Protein AF-Q22PC3-F1 (afdb_monomer_lite)

pLDDT: mean 76.66, std 22.07, range [31.47, 98.06]

Secondary structure (DSSP, 8-state):
-PPPPPPPS-----------------------TTSSGGG-EEEEEEEEEEETTTTEEEEEEEEEEEE-TTSEEEHHHHHHHHHHTT---SS-EEEEEETTTTEEEEEEESSPPTT-EEEGGG-BTTEEEEEEEPPP--HHHHHHHHHHHHHHHHHHHHTT------------S-PPPBHHHHHHHHHHHHHHHH-EE-TTS-EE---HHHHHHHHTS-HHHHHHHHHHHHHHHHTT--TGGGTTSBHHHHHHHHHHHHHHHHHHTS-------------

Sequence (279 aa):
MPPRKNRPKDEQQELGLVQDTNSKYGQYNQIDNNYELQKYQTTNIDIVIFHQYKESKTLFQHQKAYINQNNEIVLSEILKNIKASGFEFTNAMISYFDPISDLYRYCGRDPLDHTVGVPISCINSNQLEIKLRCGQRNIVDMLIQEQKNKEENDETEARLNPTSANANQKNNRVKERKIGEVVEKVALWRRFYTGFYDENGKFINMPLDNAALKVGISKKTLDDYLLQIRCGKKYGFNFNKNLSERIGKLRSFVKSHKNKESNNQGYGGNDSGGEDNDA

Radius of gyration: 28.78 Å; chains: 1; bounding box: 72×69×93 Å

Foldseek 3Di:
DDDDDDDDPDDDDDDDDDDDPDPCPDDPPPDPPPVPQVQWDKDFFKEWEDEPPVNDIDIDGRQIWTAHPVQFTQVLVSVVVCVVVVDDDAQWFKWKQAPVVRDTHTQGTPNGDRPRTHHPNRQDPRYIYMYTHGPPCQVQNVVVVVVVVVVVVVVVVCVVDPDDPDDDDDDPPPPFDFLQLLSNLLSQLVCQQVWDADPVRDTHHDDSCVSCVVSVHGSVVSVVSVVLVVLCVVQVNDCVVRRRPGCVVSVVVSVVVVVVVVVVVPPDDDDDDDDDDDD

Structure (mmCIF, N/CA/C/O backbone):
data_AF-Q22PC3-F1
#
_entry.id   AF-Q22PC3-F1
#
loop_
_atom_site.group_PDB
_atom_site.id
_atom_site.type_symbol
_atom_site.label_atom_id
_atom_site.label_alt_id
_atom_site.label_comp_id
_atom_site.label_asym_id
_atom_site.label_entity_id
_atom_site.label_seq_id
_atom_site.pdbx_PDB_ins_code
_atom_site.Cartn_x
_atom_site.Cartn_y
_atom_site.Cartn_z
_atom_site.occupancy
_atom_site.B_iso_or_equiv
_atom_site.auth_seq_id
_atom_site.auth_comp_id
_atom_site.auth_asym_id
_atom_site.auth_atom_id
_atom_site.pdbx_PDB_model_num
ATOM 1 N N . MET A 1 1 ? 11.598 -15.974 31.435 1.00 44.78 1 MET A N 1
ATOM 2 C CA . MET A 1 1 ? 12.818 -15.239 31.030 1.00 44.78 1 MET A CA 1
ATOM 3 C C . MET A 1 1 ? 13.217 -14.306 32.163 1.00 44.78 1 MET A C 1
ATOM 5 O O . MET A 1 1 ? 12.418 -13.433 32.484 1.00 44.78 1 MET A O 1
ATOM 9 N N . PRO A 1 2 ? 14.380 -14.497 32.802 1.00 40.53 2 PRO A N 1
ATOM 10 C CA . PRO A 1 2 ? 14.864 -13.572 33.822 1.00 40.53 2 PRO A CA 1
ATOM 11 C C . PRO A 1 2 ? 15.432 -12.289 33.178 1.00 40.53 2 PRO A C 1
ATOM 13 O O . PRO A 1 2 ? 15.826 -12.316 32.006 1.00 40.53 2 PRO A O 1
ATOM 16 N N . PRO A 1 3 ? 15.478 -11.159 33.907 1.00 43.81 3 PRO A N 1
ATOM 17 C CA . PRO A 1 3 ? 15.940 -9.884 33.369 1.00 43.81 3 PRO A CA 1
ATOM 18 C C . PRO A 1 3 ? 17.470 -9.859 33.228 1.00 43.81 3 PRO A C 1
ATOM 20 O O . PRO A 1 3 ? 18.208 -10.274 34.123 1.00 43.81 3 PRO A O 1
ATOM 23 N N . ARG A 1 4 ? 17.955 -9.366 32.080 1.00 49.25 4 ARG A N 1
ATOM 24 C CA . ARG A 1 4 ? 19.387 -9.193 31.791 1.00 49.25 4 ARG A CA 1
ATOM 25 C C . ARG A 1 4 ? 19.992 -8.123 32.708 1.00 49.25 4 ARG A C 1
ATOM 27 O O . ARG A 1 4 ? 19.529 -6.987 32.720 1.00 49.25 4 ARG A O 1
ATOM 34 N N . LYS A 1 5 ? 21.051 -8.497 33.434 1.00 51.81 5 LYS A N 1
ATOM 35 C CA . LYS A 1 5 ? 21.919 -7.589 34.198 1.00 51.81 5 LYS A CA 1
ATOM 36 C C . LYS A 1 5 ? 22.690 -6.663 33.245 1.00 51.81 5 LYS A C 1
ATOM 38 O O . LYS A 1 5 ? 23.199 -7.116 32.220 1.00 51.81 5 LYS A O 1
ATOM 43 N N . ASN A 1 6 ? 22.771 -5.382 33.603 1.00 46.59 6 ASN A N 1
ATOM 44 C CA . ASN A 1 6 ? 23.549 -4.363 32.897 1.00 46.59 6 ASN A CA 1
ATOM 45 C C . ASN A 1 6 ? 25.052 -4.679 32.963 1.00 46.59 6 ASN A C 1
ATOM 47 O O . ASN A 1 6 ? 25.567 -5.018 34.028 1.00 46.59 6 ASN A O 1
ATOM 51 N N . ARG A 1 7 ? 25.741 -4.557 31.823 1.00 49.31 7 ARG A N 1
ATOM 52 C CA . ARG A 1 7 ? 27.202 -4.672 31.713 1.00 49.31 7 ARG A CA 1
ATOM 53 C C . ARG A 1 7 ? 27.856 -3.339 32.144 1.00 49.31 7 ARG A C 1
ATOM 55 O O . ARG A 1 7 ? 27.312 -2.294 31.776 1.00 49.31 7 ARG A O 1
ATOM 62 N N . PRO A 1 8 ? 28.971 -3.349 32.901 1.00 47.56 8 PRO A N 1
ATOM 63 C CA . PRO A 1 8 ? 29.658 -2.132 33.334 1.00 47.56 8 PRO A CA 1
ATOM 64 C C . PRO A 1 8 ? 30.265 -1.366 32.154 1.00 47.56 8 PRO A C 1
ATOM 66 O O . PRO A 1 8 ? 30.724 -1.966 31.182 1.00 47.56 8 PRO A O 1
ATOM 69 N N . LYS A 1 9 ? 30.244 -0.037 32.264 1.00 46.47 9 LYS A N 1
ATOM 70 C CA . LYS A 1 9 ? 31.031 0.890 31.448 1.00 46.47 9 LYS A CA 1
ATOM 71 C C . LYS A 1 9 ? 32.429 0.882 32.047 1.00 46.47 9 LYS A C 1
ATOM 73 O O . LYS A 1 9 ? 32.496 1.188 33.224 1.00 46.47 9 LYS A O 1
ATOM 78 N N . ASP A 1 10 ? 33.433 0.452 31.293 1.00 47.47 10 ASP A N 1
ATOM 79 C CA . ASP A 1 10 ? 34.855 0.824 31.408 1.00 47.47 10 ASP A CA 1
ATOM 80 C C . ASP A 1 10 ? 35.653 -0.136 30.517 1.00 47.47 10 ASP A C 1
ATOM 82 O O . ASP A 1 10 ? 36.258 -1.090 30.983 1.00 47.47 10 ASP A O 1
ATOM 86 N N . GLU A 1 11 ? 35.555 0.069 29.202 1.00 45.66 11 GLU A N 1
ATOM 87 C CA . GLU A 1 11 ? 36.471 -0.490 28.195 1.00 45.66 11 GLU A CA 1
ATOM 88 C C . GLU A 1 11 ? 36.181 0.206 26.856 1.00 45.66 11 GLU A C 1
ATOM 90 O O . GLU A 1 11 ? 35.505 -0.310 25.967 1.00 45.66 11 GLU A O 1
ATOM 95 N N . GLN A 1 12 ? 36.610 1.464 26.751 1.00 40.62 12 GLN A N 1
ATOM 96 C CA . GLN A 1 12 ? 36.753 2.164 25.475 1.00 40.62 12 GLN A CA 1
ATOM 97 C C . GLN A 1 12 ? 38.032 2.997 25.533 1.00 40.62 12 GLN A C 1
ATOM 99 O O . GLN A 1 12 ? 38.019 4.135 25.997 1.00 40.62 12 GLN A O 1
ATOM 104 N N . GLN A 1 13 ? 39.133 2.419 25.061 1.00 41.41 13 GLN A N 1
ATOM 105 C CA . GLN A 1 13 ? 40.295 3.172 24.606 1.00 41.41 13 GLN A CA 1
ATOM 106 C C . GLN A 1 13 ? 40.765 2.626 23.257 1.00 41.41 13 GLN A C 1
ATOM 108 O O . GLN A 1 13 ? 40.771 1.422 23.028 1.00 41.41 13 GLN A O 1
ATOM 113 N N . GLU A 1 14 ? 41.129 3.592 22.413 1.00 44.03 14 GLU A N 1
ATOM 114 C CA . GLU A 1 14 ? 41.906 3.506 21.178 1.00 44.03 14 GLU A CA 1
ATOM 115 C C . GLU A 1 14 ? 41.332 2.696 20.015 1.00 44.03 14 GLU A C 1
ATOM 117 O O . GLU A 1 14 ? 41.496 1.490 19.917 1.00 44.03 14 GLU A O 1
ATOM 122 N N . LEU A 1 15 ? 40.764 3.425 19.050 1.00 35.09 15 LEU A N 1
ATOM 123 C CA . LEU A 1 15 ? 41.204 3.380 17.652 1.00 35.09 15 LEU A CA 1
ATOM 124 C C . LEU A 1 15 ? 40.762 4.689 16.982 1.00 35.09 15 LEU A C 1
ATOM 126 O O . LEU A 1 15 ? 39.572 4.968 16.833 1.00 35.09 15 LEU A O 1
ATOM 130 N N . GLY A 1 16 ? 41.740 5.527 16.641 1.00 40.81 16 GLY A N 1
ATOM 131 C CA . GLY A 1 16 ? 41.525 6.780 15.930 1.00 40.81 16 GLY A CA 1
ATOM 132 C C . GLY A 1 16 ? 41.040 6.527 14.505 1.00 40.81 16 GLY A C 1
ATOM 133 O O . GLY A 1 16 ? 41.725 5.881 13.716 1.00 40.81 16 GLY A O 1
ATOM 134 N N . LEU A 1 17 ? 39.876 7.078 14.171 1.00 34.53 17 LEU A N 1
ATOM 135 C CA . LEU A 1 17 ? 39.416 7.250 12.799 1.00 34.53 17 LEU A CA 1
ATOM 136 C C . LEU A 1 17 ? 39.049 8.719 12.599 1.00 34.53 17 LEU A C 1
ATOM 138 O O . LEU A 1 17 ? 38.159 9.263 13.253 1.00 34.53 17 LEU A O 1
ATOM 142 N N . VAL A 1 18 ? 39.812 9.345 11.709 1.00 40.00 18 VAL A N 1
ATOM 143 C CA . VAL A 1 18 ? 39.659 10.712 11.215 1.00 40.00 18 VAL A CA 1
ATOM 144 C C . VAL A 1 18 ? 38.253 10.883 10.635 1.00 40.00 18 VAL A C 1
ATOM 146 O O . VAL A 1 18 ? 37.830 10.119 9.770 1.00 40.00 18 VAL A O 1
ATOM 149 N N . GLN A 1 19 ? 37.514 11.874 11.136 1.00 34.31 19 GLN A N 1
ATOM 150 C CA . GLN A 1 19 ? 36.221 12.276 10.590 1.00 34.31 19 GLN A CA 1
ATOM 151 C C . GLN A 1 19 ? 36.445 13.293 9.469 1.00 34.31 19 GLN A C 1
ATOM 153 O O . GLN A 1 19 ? 36.582 14.484 9.735 1.00 34.31 19 GLN A O 1
ATOM 158 N N . ASP A 1 20 ? 36.434 12.831 8.220 1.00 34.41 20 ASP A N 1
ATOM 159 C CA . ASP A 1 20 ? 36.216 13.713 7.076 1.00 34.41 20 ASP A CA 1
ATOM 160 C C . ASP A 1 20 ? 34.715 13.981 6.929 1.00 34.41 20 ASP A C 1
ATOM 162 O O . ASP A 1 20 ? 33.935 13.198 6.381 1.00 34.41 20 ASP A O 1
ATOM 166 N N . THR A 1 21 ? 34.293 15.127 7.453 1.00 46.62 21 THR A N 1
ATOM 167 C CA . THR A 1 21 ? 32.986 15.721 7.193 1.00 46.62 21 THR A CA 1
ATOM 168 C C . THR A 1 21 ? 33.001 16.391 5.822 1.00 46.62 21 THR A C 1
ATOM 170 O O . THR A 1 21 ? 33.424 17.537 5.704 1.00 46.62 21 THR A O 1
ATOM 173 N N . ASN A 1 22 ? 32.530 15.701 4.782 1.00 37.12 22 ASN A N 1
ATOM 174 C CA . ASN A 1 22 ? 32.046 16.340 3.552 1.00 37.12 22 ASN A CA 1
ATOM 175 C C . ASN A 1 22 ? 31.123 15.394 2.769 1.00 37.12 22 ASN A C 1
ATOM 177 O O . ASN A 1 22 ? 31.500 14.771 1.779 1.00 37.12 22 ASN A O 1
ATOM 181 N N . SER A 1 23 ? 29.869 15.299 3.215 1.00 36.06 23 SER A N 1
ATOM 182 C CA . SER A 1 23 ? 28.808 14.645 2.450 1.00 36.06 23 SER A CA 1
ATOM 183 C C . SER A 1 23 ? 28.245 15.624 1.422 1.00 36.06 23 SER A C 1
ATOM 185 O O . SER A 1 23 ? 27.322 16.398 1.672 1.00 36.06 23 SER A O 1
ATOM 187 N N . LYS A 1 24 ? 28.882 15.601 0.256 1.00 39.28 24 LYS A N 1
ATOM 188 C CA . LYS A 1 24 ? 28.516 16.297 -0.973 1.00 39.28 24 LYS A CA 1
ATOM 189 C C . LYS A 1 24 ? 27.356 15.541 -1.639 1.00 39.28 24 LYS A C 1
ATOM 191 O O . LYS A 1 24 ? 27.558 14.880 -2.652 1.00 39.28 24 LYS A O 1
ATOM 196 N N . TYR A 1 25 ? 26.146 15.599 -1.074 1.00 37.94 25 TYR A N 1
ATOM 197 C CA . TYR A 1 25 ? 24.944 15.187 -1.813 1.00 37.94 25 TYR A CA 1
ATOM 198 C C . TYR A 1 25 ? 24.591 16.290 -2.804 1.00 37.94 25 TYR A C 1
ATOM 200 O O . TYR A 1 25 ? 23.993 17.311 -2.468 1.00 37.94 25 TYR A O 1
ATOM 208 N N . GLY A 1 26 ? 25.106 16.085 -4.013 1.00 35.03 26 GLY A N 1
ATOM 209 C CA . GLY A 1 26 ? 25.028 16.993 -5.135 1.00 35.03 26 GLY A CA 1
ATOM 210 C C . GLY A 1 26 ? 23.607 17.258 -5.611 1.00 35.03 26 GLY A C 1
ATOM 211 O O . GLY A 1 26 ? 22.707 16.422 -5.534 1.00 35.03 26 GLY A O 1
ATOM 212 N N . GLN A 1 27 ? 23.469 18.464 -6.149 1.00 31.47 27 GLN A N 1
ATOM 213 C CA . GLN A 1 27 ? 22.470 18.851 -7.128 1.00 31.47 27 GLN A CA 1
ATOM 214 C C . GLN A 1 27 ? 22.315 17.737 -8.174 1.00 31.47 27 GLN A C 1
ATOM 216 O O . GLN A 1 27 ? 23.238 17.468 -8.944 1.00 31.47 27 GLN A O 1
ATOM 221 N N . TYR A 1 28 ? 21.150 17.093 -8.208 1.00 35.19 28 TYR A N 1
ATOM 222 C CA . TYR A 1 28 ? 20.747 16.312 -9.369 1.00 35.19 28 TYR A CA 1
ATOM 223 C C . TYR A 1 28 ? 20.393 17.301 -10.473 1.00 35.19 28 TYR A C 1
ATOM 225 O O . TYR A 1 28 ? 19.310 17.886 -10.494 1.00 35.19 28 TYR A O 1
ATOM 233 N N . ASN A 1 29 ? 21.362 17.523 -11.357 1.00 36.06 29 ASN A N 1
ATOM 234 C CA . ASN A 1 29 ? 21.137 18.185 -12.627 1.00 36.06 29 ASN A CA 1
ATOM 235 C C . ASN A 1 29 ? 20.079 17.394 -13.401 1.00 36.06 29 ASN A C 1
ATOM 237 O O . ASN A 1 29 ? 20.177 16.173 -13.535 1.00 36.06 29 ASN A O 1
ATOM 241 N N . GLN A 1 30 ? 19.076 18.106 -13.909 1.00 41.31 30 GLN A N 1
ATOM 242 C CA . GLN A 1 30 ? 18.195 17.629 -14.966 1.00 41.31 30 GLN A CA 1
ATOM 243 C C . GLN A 1 30 ? 19.057 17.431 -16.217 1.00 41.31 30 GLN A C 1
ATOM 245 O O . GLN A 1 30 ? 19.223 18.337 -17.024 1.00 41.31 30 GLN A O 1
ATOM 250 N N . ILE A 1 31 ? 19.702 16.273 -16.318 1.00 41.59 31 ILE A N 1
ATOM 251 C CA . ILE A 1 31 ? 20.340 15.841 -17.554 1.00 41.59 31 ILE A CA 1
ATOM 252 C C . ILE A 1 31 ? 19.200 15.406 -18.471 1.00 41.59 31 ILE A C 1
ATOM 254 O O . ILE A 1 31 ? 18.361 14.589 -18.086 1.00 41.59 31 ILE A O 1
ATOM 258 N N . ASP A 1 32 ? 19.148 15.999 -19.659 1.00 46.34 32 ASP A N 1
ATOM 259 C CA . ASP A 1 32 ? 18.193 15.672 -20.709 1.00 46.34 32 ASP A CA 1
ATOM 260 C C . ASP A 1 32 ? 18.222 14.164 -21.017 1.00 46.34 32 ASP A C 1
ATOM 262 O O . ASP A 1 32 ? 19.075 13.666 -21.752 1.00 46.34 32 ASP A O 1
ATOM 266 N N . ASN A 1 33 ? 17.245 13.431 -20.469 1.00 52.59 33 ASN A N 1
ATOM 267 C CA . ASN A 1 33 ? 17.080 11.970 -20.564 1.00 52.59 33 ASN A CA 1
ATOM 268 C C . ASN A 1 33 ? 16.907 11.430 -22.001 1.00 52.59 33 ASN A C 1
ATOM 270 O O . ASN A 1 33 ? 16.745 10.227 -22.198 1.00 52.59 33 ASN A O 1
ATOM 274 N N . ASN A 1 34 ? 16.925 12.291 -23.020 1.00 54.75 34 ASN A N 1
ATOM 275 C CA . ASN A 1 34 ? 16.732 11.889 -24.410 1.00 54.75 34 ASN A CA 1
ATOM 276 C C . ASN A 1 34 ? 18.006 11.361 -25.092 1.00 54.75 34 ASN A C 1
ATOM 278 O O . ASN A 1 34 ? 17.890 10.618 -26.064 1.00 54.75 34 ASN A O 1
ATOM 282 N N . TYR A 1 35 ? 19.210 11.688 -24.605 1.00 48.88 35 TYR A N 1
ATOM 283 C CA . TYR A 1 35 ? 20.452 11.301 -25.298 1.00 48.88 35 TYR A CA 1
ATOM 284 C C . TYR A 1 35 ? 20.948 9.875 -24.996 1.00 48.88 35 TYR A C 1
ATOM 286 O O . TYR A 1 35 ? 21.676 9.311 -25.813 1.00 48.88 35 TYR A O 1
ATOM 294 N N . GLU A 1 36 ? 20.531 9.234 -23.897 1.00 58.25 36 GLU A N 1
ATOM 295 C CA . GLU A 1 36 ? 20.961 7.854 -23.593 1.00 58.25 36 GLU A CA 1
ATOM 296 C C . GLU A 1 36 ? 20.076 6.761 -24.210 1.00 58.25 36 GLU A C 1
ATOM 298 O O . GLU A 1 36 ? 20.517 5.619 -24.348 1.00 58.25 36 GLU A O 1
ATOM 303 N N . LEU A 1 37 ? 18.860 7.088 -24.657 1.00 57.94 37 LEU A N 1
ATOM 304 C CA . LEU A 1 37 ? 17.909 6.091 -25.166 1.00 57.94 37 LEU A CA 1
ATOM 305 C C . LEU A 1 37 ? 18.293 5.484 -26.531 1.00 57.94 37 LEU A C 1
ATOM 307 O O . LEU A 1 37 ? 17.741 4.458 -26.923 1.00 57.94 37 LEU A O 1
ATOM 311 N N . GLN A 1 38 ? 19.270 6.053 -27.244 1.00 60.28 38 GLN A N 1
ATOM 312 C CA . GLN A 1 38 ? 19.697 5.561 -28.563 1.00 60.28 38 GLN A CA 1
ATOM 313 C C . GLN A 1 38 ? 20.465 4.226 -28.527 1.00 60.28 38 GLN A C 1
ATOM 315 O O . GLN A 1 38 ? 20.718 3.643 -29.578 1.00 60.28 38 GLN A O 1
ATOM 320 N N . LYS A 1 39 ? 20.837 3.719 -27.343 1.00 79.06 39 LYS A N 1
ATOM 321 C CA . LYS A 1 39 ? 21.615 2.472 -27.198 1.00 79.06 39 LYS A CA 1
ATOM 322 C C . LYS A 1 39 ? 20.781 1.236 -26.859 1.00 79.06 39 LYS A C 1
ATOM 324 O O . LYS A 1 39 ? 21.355 0.162 -26.688 1.00 79.06 39 LYS A O 1
ATOM 329 N N . TYR A 1 40 ? 19.463 1.369 -26.746 1.00 87.00 40 TYR A N 1
ATOM 330 C CA . TYR A 1 40 ? 18.600 0.267 -26.333 1.00 87.00 40 TYR A CA 1
ATOM 331 C C . TYR A 1 40 ? 18.001 -0.454 -27.536 1.00 87.00 40 TYR A C 1
ATOM 333 O O . TYR A 1 40 ? 17.491 0.173 -28.466 1.00 87.00 40 TYR A O 1
ATOM 341 N N . GLN A 1 41 ? 18.006 -1.785 -27.489 1.00 93.88 41 GLN A N 1
ATOM 342 C CA . GLN A 1 41 ? 17.164 -2.580 -28.381 1.00 93.88 41 GLN A CA 1
ATOM 343 C C . GLN A 1 41 ? 15.720 -2.512 -27.880 1.00 93.88 41 GLN A C 1
ATOM 345 O O . GLN A 1 41 ? 15.477 -2.446 -26.676 1.00 93.88 41 GLN A O 1
ATOM 350 N N . THR A 1 42 ? 14.747 -2.520 -28.787 1.00 94.81 42 THR A N 1
ATOM 351 C CA . THR A 1 42 ? 13.326 -2.480 -28.420 1.00 94.81 42 THR A CA 1
ATOM 352 C C . THR A 1 42 ? 12.638 -3.784 -28.770 1.00 94.81 42 THR A C 1
ATOM 354 O O . THR A 1 42 ? 12.832 -4.304 -29.867 1.00 94.81 42 THR A O 1
ATOM 357 N N . THR A 1 43 ? 11.773 -4.262 -27.883 1.00 96.06 43 THR A N 1
ATOM 358 C CA . THR A 1 43 ? 10.896 -5.410 -28.131 1.00 96.06 43 THR A CA 1
ATOM 359 C C . THR A 1 43 ? 9.501 -5.139 -27.568 1.00 96.06 43 THR A C 1
ATOM 361 O O . THR A 1 43 ? 9.330 -4.237 -26.748 1.00 96.06 43 THR A O 1
ATOM 364 N N . ASN A 1 44 ? 8.503 -5.902 -28.010 1.00 96.44 44 ASN A N 1
ATOM 365 C CA . ASN A 1 44 ? 7.147 -5.842 -27.473 1.00 96.44 44 ASN A CA 1
ATOM 366 C C . ASN A 1 44 ? 6.884 -7.092 -26.641 1.00 96.44 44 ASN A C 1
ATOM 368 O O . ASN A 1 44 ? 6.987 -8.206 -27.154 1.00 96.44 44 ASN A O 1
ATOM 372 N N . ILE A 1 45 ? 6.511 -6.895 -25.383 1.00 96.81 45 ILE A N 1
ATOM 373 C CA . ILE A 1 45 ? 6.234 -7.978 -24.439 1.00 96.81 45 ILE A CA 1
ATOM 374 C C . ILE A 1 45 ? 4.878 -7.785 -23.782 1.00 96.81 45 ILE A C 1
ATOM 376 O O . ILE A 1 45 ? 4.381 -6.667 -23.647 1.00 96.81 45 ILE A O 1
ATOM 380 N N . ASP A 1 46 ? 4.305 -8.881 -23.320 1.00 97.56 46 ASP A N 1
ATOM 381 C CA . ASP A 1 46 ? 3.106 -8.849 -22.506 1.00 97.56 46 ASP A CA 1
ATOM 382 C C . ASP A 1 46 ? 3.491 -8.737 -21.029 1.00 97.56 46 ASP A C 1
ATOM 384 O O . ASP A 1 46 ? 4.364 -9.454 -20.539 1.00 97.56 46 ASP A O 1
ATOM 388 N N . ILE A 1 47 ? 2.836 -7.843 -20.290 1.00 97.38 47 ILE A N 1
ATOM 389 C CA . ILE A 1 47 ? 3.073 -7.660 -18.857 1.00 97.38 47 ILE A CA 1
ATOM 390 C C . ILE A 1 47 ? 1.871 -8.161 -18.077 1.00 97.38 47 ILE A C 1
ATOM 392 O O . ILE A 1 47 ? 0.755 -7.668 -18.245 1.00 97.38 47 ILE A O 1
ATOM 396 N N . VAL A 1 48 ? 2.104 -9.097 -17.165 1.00 97.25 48 VAL A N 1
ATOM 397 C CA . VAL A 1 48 ? 1.094 -9.552 -16.211 1.00 97.25 48 VAL A CA 1
ATOM 398 C C . VAL A 1 48 ? 1.379 -8.936 -14.859 1.00 97.25 48 VAL A C 1
ATOM 400 O O . VAL A 1 48 ? 2.403 -9.211 -14.245 1.00 97.25 48 VAL A O 1
ATOM 403 N N . ILE A 1 49 ? 0.453 -8.124 -14.362 1.00 96.38 49 ILE A N 1
ATOM 404 C CA . ILE A 1 49 ? 0.552 -7.524 -13.037 1.00 96.38 49 ILE A CA 1
ATOM 405 C C . ILE A 1 49 ? -0.325 -8.290 -12.056 1.00 96.38 49 ILE A C 1
ATOM 407 O O . ILE A 1 49 ? -1.550 -8.296 -12.181 1.00 96.38 49 ILE A O 1
ATOM 411 N N . PHE A 1 50 ? 0.296 -8.871 -11.032 1.00 94.88 50 PHE A N 1
ATOM 412 C CA . PHE A 1 50 ? -0.393 -9.428 -9.876 1.00 94.88 50 PHE A CA 1
ATOM 413 C C . PHE A 1 50 ? -0.493 -8.390 -8.755 1.00 94.88 50 PHE A C 1
ATOM 415 O O . PHE A 1 50 ? 0.517 -7.950 -8.192 1.00 94.88 50 PHE A O 1
ATOM 422 N N . HIS A 1 51 ? -1.723 -8.025 -8.389 1.00 87.56 51 HIS A N 1
ATOM 423 C CA . HIS A 1 51 ? -1.979 -7.105 -7.284 1.00 87.56 51 HIS A CA 1
ATOM 424 C C . HIS A 1 51 ? -2.347 -7.884 -6.016 1.00 87.56 51 HIS A C 1
ATOM 426 O O . HIS A 1 51 ? -3.441 -8.439 -5.915 1.00 87.56 51 HIS A O 1
ATOM 432 N N . GLN A 1 52 ? -1.472 -7.861 -5.002 1.00 78.75 52 GLN A N 1
ATOM 433 C CA . GLN A 1 52 ? -1.564 -8.768 -3.843 1.00 78.75 52 GLN A CA 1
ATOM 434 C C . GLN A 1 52 ? -2.908 -8.770 -3.088 1.00 78.75 52 GLN A C 1
ATOM 436 O O . GLN A 1 52 ? -3.242 -9.768 -2.468 1.00 78.75 52 GLN A O 1
ATOM 441 N N . TYR A 1 53 ? -3.666 -7.667 -3.115 1.00 73.75 53 TYR A N 1
ATOM 442 C CA . TYR A 1 53 ? -4.950 -7.555 -2.403 1.00 73.75 53 TYR A CA 1
ATOM 443 C C . TYR A 1 53 ? -6.190 -7.727 -3.274 1.00 73.75 53 TYR A C 1
ATOM 445 O O . TYR A 1 53 ? -7.289 -7.777 -2.737 1.00 73.75 53 TYR A O 1
ATOM 453 N N . LYS A 1 54 ? -6.040 -7.718 -4.601 1.00 72.00 54 LYS A N 1
ATOM 454 C CA . LYS A 1 54 ? -7.193 -7.848 -5.501 1.00 72.00 54 LYS A CA 1
ATOM 455 C C . LYS A 1 54 ? -7.398 -9.292 -5.957 1.00 72.00 54 LYS A C 1
ATOM 457 O O . LYS A 1 54 ? -8.374 -9.547 -6.645 1.00 72.00 54 LYS A O 1
ATOM 462 N N . GLU A 1 55 ? -6.459 -10.186 -5.619 1.00 74.38 55 GLU A N 1
ATOM 463 C CA . GLU A 1 55 ? -6.385 -11.575 -6.107 1.00 74.38 55 GLU A CA 1
ATOM 464 C C . GLU A 1 55 ? -6.565 -11.690 -7.631 1.00 74.38 55 GLU A C 1
ATOM 466 O O . GLU A 1 55 ? -6.888 -12.745 -8.163 1.00 74.38 55 GLU A O 1
ATOM 471 N N . SER A 1 56 ? -6.322 -10.592 -8.351 1.00 82.81 56 SER A N 1
ATOM 472 C CA . SER A 1 56 ? -6.535 -10.479 -9.780 1.00 82.81 56 SER A CA 1
ATOM 473 C C . SER A 1 56 ? -5.220 -10.197 -10.487 1.00 82.81 56 SER A C 1
ATOM 475 O O . SER A 1 56 ? -4.334 -9.492 -9.982 1.00 82.81 56 SER A O 1
ATOM 477 N N . LYS A 1 57 ? -5.106 -10.780 -11.680 1.00 93.38 57 LYS A N 1
ATOM 478 C CA . LYS A 1 57 ? -4.042 -10.505 -12.637 1.00 93.38 57 LYS A CA 1
ATOM 479 C C . LYS A 1 57 ? -4.581 -9.538 -13.684 1.00 93.38 57 LYS A C 1
ATOM 481 O O . LYS A 1 57 ? -5.686 -9.725 -14.184 1.00 93.38 57 LYS A O 1
ATOM 486 N N . THR A 1 58 ? -3.814 -8.500 -13.992 1.00 95.38 58 THR A N 1
ATOM 487 C CA . THR A 1 58 ? -4.111 -7.573 -15.092 1.00 95.38 58 THR A CA 1
ATOM 488 C C . THR A 1 58 ? -3.080 -7.790 -16.187 1.00 95.38 58 THR A C 1
ATOM 490 O O . TH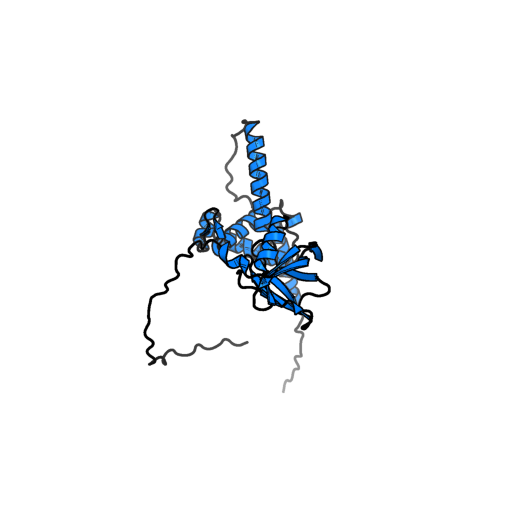R A 1 58 ? -1.887 -7.776 -15.896 1.00 95.38 58 THR A O 1
ATOM 493 N N . LEU A 1 59 ? -3.532 -8.018 -17.418 1.00 96.44 59 LEU A N 1
ATOM 494 C CA . LEU A 1 59 ? -2.671 -8.231 -18.577 1.00 96.44 59 LEU A CA 1
ATOM 495 C C . LEU A 1 59 ? -2.584 -6.941 -19.396 1.00 96.44 59 LEU A C 1
ATOM 497 O O . LEU A 1 59 ? -3.608 -6.404 -19.812 1.00 96.44 59 LEU A O 1
ATOM 501 N N . PHE A 1 60 ? -1.365 -6.486 -19.659 1.00 96.69 60 PHE A N 1
ATOM 502 C CA . PHE A 1 60 ? -1.060 -5.397 -20.578 1.00 96.69 60 PHE A CA 1
ATOM 503 C C . PHE A 1 60 ? -0.343 -5.990 -21.781 1.00 96.69 60 PHE A C 1
ATOM 505 O O . PHE A 1 60 ? 0.794 -6.442 -21.662 1.00 96.69 60 PHE A O 1
ATOM 512 N N . GLN A 1 61 ? -1.015 -6.023 -22.926 1.00 96.62 61 GLN A N 1
ATOM 513 C CA . GLN A 1 61 ? -0.463 -6.633 -24.132 1.00 96.62 61 GLN A CA 1
ATOM 514 C C . GLN A 1 61 ? 0.456 -5.668 -24.882 1.00 96.62 61 GLN A C 1
ATOM 516 O O . GLN A 1 61 ? 0.251 -4.450 -24.827 1.00 96.62 61 GLN A O 1
ATOM 521 N N . HIS A 1 62 ? 1.431 -6.223 -25.604 1.00 95.50 62 HIS A N 1
ATOM 522 C CA . HIS A 1 62 ? 2.292 -5.505 -26.553 1.00 95.50 62 HIS A CA 1
ATOM 523 C C . HIS A 1 62 ? 2.948 -4.241 -25.971 1.00 95.50 62 HIS A C 1
ATOM 525 O O . HIS A 1 62 ? 3.046 -3.205 -26.632 1.00 95.50 62 HIS A O 1
ATOM 531 N N . GLN A 1 63 ? 3.386 -4.305 -24.715 1.00 96.44 63 GLN A N 1
ATOM 532 C CA . GLN A 1 63 ? 4.087 -3.205 -24.073 1.00 96.44 63 GLN A CA 1
ATOM 533 C C . GLN A 1 63 ? 5.498 -3.088 -24.637 1.00 96.44 63 GLN A C 1
ATOM 535 O O . GLN A 1 63 ? 6.259 -4.058 -24.673 1.00 96.44 63 GLN A O 1
ATOM 540 N N . LYS A 1 64 ? 5.857 -1.873 -25.051 1.00 96.06 64 LYS A N 1
ATOM 541 C CA . LYS A 1 64 ? 7.199 -1.573 -25.541 1.00 96.06 64 LYS A CA 1
ATOM 542 C C . LYS A 1 64 ? 8.196 -1.639 -24.384 1.00 96.06 64 LYS A C 1
ATOM 544 O O . LYS A 1 64 ? 8.078 -0.885 -23.416 1.00 96.06 64 LYS A O 1
ATOM 549 N N . ALA A 1 65 ? 9.183 -2.515 -24.515 1.00 95.81 65 ALA A N 1
ATOM 550 C CA . ALA A 1 65 ? 10.274 -2.711 -23.574 1.00 95.81 65 ALA A CA 1
ATOM 551 C C . ALA A 1 65 ? 11.614 -2.328 -24.211 1.00 95.81 65 ALA A C 1
ATOM 553 O O . ALA A 1 65 ? 11.828 -2.517 -25.412 1.00 95.81 65 ALA A O 1
ATOM 554 N N . TYR A 1 66 ? 12.514 -1.801 -23.385 1.00 95.75 66 TYR A N 1
ATOM 555 C CA . TYR A 1 66 ? 13.862 -1.397 -23.772 1.00 95.75 66 TYR A CA 1
ATOM 556 C C . TYR A 1 66 ? 14.869 -2.346 -23.130 1.00 95.75 66 TYR A C 1
ATOM 558 O O . TYR A 1 66 ? 14.816 -2.569 -21.921 1.00 95.75 66 TYR A O 1
ATOM 566 N N . ILE A 1 67 ? 15.764 -2.904 -23.938 1.00 96.12 67 ILE A N 1
ATOM 567 C CA . ILE A 1 67 ? 16.794 -3.853 -23.522 1.00 96.12 67 ILE A CA 1
ATOM 568 C C . ILE A 1 67 ? 18.133 -3.123 -23.487 1.00 96.12 67 ILE A C 1
ATOM 570 O O . ILE A 1 67 ? 18.547 -2.522 -24.484 1.00 96.12 67 ILE A O 1
ATOM 574 N N . ASN A 1 68 ? 18.779 -3.142 -22.322 1.00 94.56 68 ASN A N 1
ATOM 575 C CA . ASN A 1 68 ? 20.075 -2.512 -22.090 1.00 94.56 68 ASN A CA 1
ATOM 576 C C . ASN A 1 68 ? 21.230 -3.348 -22.682 1.00 94.56 68 ASN A C 1
ATOM 578 O O . ASN A 1 68 ? 21.041 -4.447 -23.202 1.00 94.56 68 ASN A O 1
ATOM 582 N N . GLN A 1 69 ? 22.460 -2.842 -22.573 1.00 94.69 69 GLN A N 1
ATOM 583 C CA . GLN A 1 69 ? 23.655 -3.539 -23.074 1.00 94.69 69 GLN A CA 1
ATOM 584 C C . GLN A 1 69 ? 23.948 -4.866 -22.348 1.00 94.69 69 GLN A C 1
ATOM 586 O O . GLN A 1 69 ? 24.644 -5.715 -22.896 1.00 94.69 69 GLN A O 1
ATOM 591 N N . ASN A 1 70 ? 23.386 -5.063 -21.151 1.00 95.69 70 ASN A N 1
ATOM 592 C CA . ASN A 1 70 ? 23.510 -6.288 -20.358 1.00 95.69 70 ASN A CA 1
ATOM 593 C C . ASN A 1 70 ? 22.435 -7.331 -20.706 1.00 95.69 70 ASN A C 1
ATOM 595 O O . ASN A 1 70 ? 22.343 -8.357 -20.035 1.00 95.69 70 ASN A O 1
ATOM 599 N N . ASN A 1 71 ? 21.630 -7.092 -21.748 1.00 96.38 71 ASN A N 1
ATOM 600 C CA . ASN A 1 71 ? 20.512 -7.949 -22.140 1.00 96.38 71 ASN A CA 1
ATOM 601 C C . ASN A 1 71 ? 19.423 -8.058 -21.050 1.00 96.38 71 ASN A C 1
ATOM 603 O O . ASN A 1 71 ? 18.814 -9.110 -20.832 1.00 96.38 71 ASN A O 1
ATOM 607 N N . GLU A 1 72 ? 19.186 -6.950 -20.349 1.00 97.25 72 GLU A N 1
ATOM 608 C CA . GLU A 1 72 ? 18.145 -6.812 -19.337 1.00 97.25 72 GLU A CA 1
ATOM 609 C C . GLU A 1 72 ? 17.107 -5.785 -19.786 1.00 97.25 72 GLU A C 1
ATOM 611 O O . GLU A 1 72 ? 17.428 -4.742 -20.358 1.00 97.25 72 GLU A O 1
ATOM 616 N N . ILE A 1 73 ? 15.844 -6.061 -19.484 1.00 96.75 73 ILE A N 1
ATOM 617 C CA . ILE A 1 73 ? 14.734 -5.141 -19.682 1.00 96.75 73 ILE A CA 1
ATOM 618 C C . ILE A 1 73 ? 14.767 -4.051 -18.617 1.00 96.75 73 ILE A C 1
ATOM 620 O O . ILE A 1 73 ? 14.715 -4.345 -17.424 1.00 96.75 73 ILE A O 1
ATOM 624 N N . VAL A 1 74 ? 14.734 -2.794 -19.043 1.00 96.44 74 VAL A N 1
ATOM 625 C CA . VAL A 1 74 ? 14.622 -1.636 -18.152 1.00 96.44 74 VAL A CA 1
ATOM 626 C C . VAL A 1 74 ? 13.199 -1.538 -17.595 1.00 96.44 74 VAL A C 1
ATOM 628 O O . VAL A 1 74 ? 12.256 -1.149 -18.290 1.00 96.44 74 VAL A O 1
ATOM 631 N N . LEU A 1 75 ? 13.029 -1.898 -16.321 1.00 96.25 75 LEU A N 1
ATOM 632 C CA . LEU A 1 75 ? 11.705 -2.039 -15.707 1.00 96.25 75 LEU A CA 1
ATOM 633 C C . LEU A 1 75 ? 11.010 -0.691 -15.464 1.00 96.25 75 LEU A C 1
ATOM 635 O O . LEU A 1 75 ? 9.783 -0.604 -15.520 1.00 96.25 75 LEU A O 1
ATOM 639 N N . SER A 1 76 ? 11.781 0.365 -15.202 1.00 95.44 76 SER A N 1
ATOM 640 C CA . SER A 1 76 ? 11.258 1.706 -14.918 1.00 95.44 76 SER A CA 1
ATOM 641 C C . SER A 1 76 ? 10.415 2.262 -16.075 1.00 95.44 76 SER A C 1
ATOM 643 O O . SER A 1 76 ? 9.335 2.801 -15.835 1.00 95.44 76 SER A O 1
ATOM 645 N N . GLU A 1 77 ? 10.850 2.073 -17.323 1.00 94.88 77 GLU A N 1
ATOM 646 C CA . GLU A 1 77 ? 10.138 2.535 -18.522 1.00 94.88 77 GLU A CA 1
ATOM 647 C C . GLU A 1 77 ? 8.822 1.782 -18.742 1.00 94.88 77 GLU A C 1
ATOM 649 O O . GLU A 1 77 ? 7.794 2.389 -19.044 1.00 94.88 77 GLU A O 1
ATOM 654 N N . ILE A 1 78 ? 8.808 0.470 -18.494 1.00 95.94 78 ILE A N 1
ATOM 655 C CA . ILE A 1 78 ? 7.580 -0.334 -18.558 1.00 95.94 78 ILE A CA 1
ATOM 656 C C . ILE A 1 78 ? 6.552 0.177 -17.546 1.00 95.94 78 ILE A C 1
ATOM 658 O O . ILE A 1 78 ? 5.385 0.376 -17.881 1.00 95.94 78 ILE A O 1
ATOM 662 N N . LEU A 1 79 ? 6.981 0.431 -16.309 1.00 96.25 79 LEU A N 1
ATOM 663 C CA . LEU A 1 79 ? 6.091 0.930 -15.263 1.00 96.25 79 LEU A CA 1
ATOM 664 C C . LEU A 1 79 ? 5.567 2.339 -15.560 1.00 96.25 79 LEU A C 1
ATOM 666 O O . LEU A 1 79 ? 4.410 2.623 -15.248 1.00 96.25 79 LEU A O 1
ATOM 670 N N . LYS A 1 80 ? 6.373 3.208 -16.186 1.00 95.06 80 LYS A N 1
ATOM 671 C CA . LYS A 1 80 ? 5.912 4.517 -16.680 1.00 95.06 80 LYS A CA 1
ATOM 672 C C . LYS A 1 80 ? 4.814 4.357 -17.734 1.00 95.06 80 LYS A C 1
ATOM 674 O O . LYS A 1 80 ? 3.777 5.006 -17.613 1.00 95.06 80 LYS A O 1
ATOM 679 N N . ASN A 1 81 ? 4.994 3.457 -18.703 1.00 94.44 81 ASN A N 1
ATOM 680 C CA . ASN A 1 81 ? 3.993 3.183 -19.742 1.00 94.44 81 ASN A CA 1
ATOM 681 C C . ASN A 1 81 ? 2.686 2.632 -19.149 1.00 94.44 81 ASN A C 1
ATOM 683 O O . ASN A 1 81 ? 1.598 3.091 -19.491 1.00 94.44 81 ASN A O 1
ATOM 687 N N . ILE A 1 82 ? 2.785 1.709 -18.189 1.00 95.50 82 ILE A N 1
ATOM 688 C CA . ILE A 1 82 ? 1.624 1.170 -17.470 1.00 95.50 82 ILE A CA 1
ATOM 689 C C . ILE A 1 82 ? 0.887 2.282 -16.710 1.00 95.50 82 ILE A C 1
ATOM 691 O O . ILE A 1 82 ? -0.339 2.363 -16.784 1.00 95.50 82 ILE A O 1
ATOM 695 N N . LYS A 1 83 ? 1.600 3.186 -16.030 1.00 94.31 83 LYS A N 1
ATOM 696 C CA . LYS A 1 83 ? 0.977 4.351 -15.378 1.00 94.31 83 LYS A CA 1
ATOM 697 C C . LYS A 1 83 ? 0.285 5.273 -16.382 1.00 94.31 83 LYS A C 1
ATOM 699 O O . LYS A 1 83 ? -0.832 5.709 -16.122 1.00 94.31 83 LYS A O 1
ATOM 704 N N . ALA A 1 84 ? 0.904 5.515 -17.538 1.00 93.38 84 ALA A N 1
ATOM 705 C CA . ALA A 1 84 ? 0.311 6.306 -18.617 1.00 93.38 84 ALA A CA 1
ATOM 706 C C . ALA A 1 84 ? -0.967 5.669 -19.198 1.00 93.38 84 ALA A C 1
ATOM 708 O O . ALA A 1 84 ? -1.827 6.384 -19.701 1.00 93.38 84 ALA A O 1
ATOM 709 N N . SER A 1 85 ? -1.136 4.347 -19.070 1.00 92.56 85 SER A N 1
ATOM 710 C CA . SER A 1 85 ? -2.375 3.640 -19.434 1.00 92.56 85 SER A CA 1
ATOM 711 C C . SER A 1 85 ? -3.516 3.786 -18.409 1.00 92.56 85 SER A C 1
ATOM 713 O O . SER A 1 85 ? -4.587 3.212 -18.593 1.00 92.56 85 SER A O 1
ATOM 715 N N . GLY A 1 86 ? -3.304 4.543 -17.324 1.00 91.62 86 GLY A N 1
ATOM 716 C CA . GLY A 1 86 ? -4.290 4.773 -16.261 1.00 91.62 86 GLY A CA 1
ATOM 717 C C . GLY A 1 86 ? -4.239 3.753 -15.120 1.00 91.62 86 GLY A C 1
ATOM 718 O O . GLY A 1 86 ? -5.078 3.783 -14.220 1.00 91.62 86 GLY A O 1
ATOM 719 N N . PHE A 1 87 ? -3.260 2.843 -15.115 1.00 90.81 87 PHE A N 1
ATOM 720 C CA . PHE A 1 87 ? -3.077 1.908 -14.010 1.00 90.81 87 PHE A CA 1
ATOM 721 C C . PHE A 1 87 ? -2.270 2.562 -12.881 1.00 90.81 87 PHE A C 1
ATOM 723 O O . PHE A 1 87 ? -1.039 2.615 -12.897 1.00 90.81 87 PHE A O 1
ATOM 730 N N . GLU A 1 88 ? -2.982 3.077 -11.881 1.00 86.75 88 GLU A N 1
ATOM 731 C CA . GLU A 1 88 ? -2.381 3.843 -10.792 1.00 86.75 88 GLU A CA 1
ATOM 732 C C . GLU A 1 88 ? -1.804 2.969 -9.671 1.00 86.75 88 GLU A C 1
ATOM 734 O O . GLU A 1 88 ? -2.488 2.150 -9.046 1.00 86.75 88 GLU A O 1
ATOM 739 N N . PHE A 1 89 ? -0.545 3.229 -9.335 1.00 88.94 89 PHE A N 1
ATOM 740 C CA . PHE A 1 89 ? 0.107 2.750 -8.122 1.00 88.94 89 PHE A CA 1
ATOM 741 C C . PHE A 1 89 ? 1.165 3.760 -7.676 1.00 88.94 89 PHE A C 1
ATOM 743 O O . PHE A 1 89 ? 1.824 4.395 -8.499 1.00 88.94 89 PHE A O 1
ATOM 750 N N . THR A 1 90 ? 1.324 3.903 -6.363 1.00 87.25 90 THR A N 1
ATOM 751 C CA . THR A 1 90 ? 2.305 4.794 -5.736 1.00 87.25 90 THR A CA 1
ATOM 752 C C . THR A 1 90 ? 2.947 4.090 -4.550 1.00 87.25 90 THR A C 1
ATOM 754 O O . THR A 1 90 ? 2.273 3.364 -3.812 1.00 87.25 90 THR A O 1
ATOM 757 N N . ASN A 1 91 ? 4.262 4.272 -4.370 1.00 87.31 91 ASN A N 1
ATOM 758 C CA . ASN A 1 91 ? 5.030 3.673 -3.266 1.00 87.31 91 ASN A CA 1
ATOM 759 C C . ASN A 1 91 ? 4.820 2.144 -3.149 1.00 87.31 91 ASN A C 1
ATOM 761 O O . ASN A 1 91 ? 4.793 1.568 -2.056 1.00 87.31 91 ASN A O 1
ATOM 765 N N . ALA A 1 92 ? 4.610 1.480 -4.288 1.00 92.44 92 ALA A N 1
ATOM 766 C CA . ALA A 1 92 ? 4.446 0.038 -4.353 1.00 92.44 92 ALA A CA 1
ATOM 767 C C . ALA A 1 92 ? 5.816 -0.638 -4.285 1.00 92.44 92 ALA A C 1
ATOM 769 O O . ALA A 1 92 ? 6.758 -0.201 -4.942 1.00 92.44 92 ALA A O 1
ATOM 770 N N . MET A 1 93 ? 5.930 -1.722 -3.518 1.00 95.25 93 MET A N 1
ATOM 771 C CA . MET A 1 93 ? 7.071 -2.625 -3.645 1.00 95.25 93 MET A CA 1
ATOM 772 C C . MET A 1 93 ? 6.890 -3.452 -4.912 1.00 95.25 93 MET A C 1
ATOM 774 O O . MET A 1 93 ? 5.847 -4.088 -5.098 1.00 95.25 93 MET A O 1
ATOM 778 N N . ILE A 1 94 ? 7.911 -3.442 -5.756 1.00 97.00 94 ILE A N 1
ATOM 779 C CA . ILE A 1 94 ? 7.886 -4.069 -7.070 1.00 97.00 94 ILE A CA 1
ATOM 780 C C . ILE A 1 94 ? 8.770 -5.309 -7.036 1.00 97.00 94 ILE A C 1
ATOM 782 O O . ILE A 1 94 ? 9.851 -5.321 -6.441 1.00 97.00 94 ILE A O 1
ATOM 786 N N . SER A 1 95 ? 8.284 -6.391 -7.627 1.00 98.06 95 SER A N 1
ATOM 787 C CA . SER A 1 95 ? 9.037 -7.631 -7.790 1.00 98.06 95 SER A CA 1
ATOM 788 C C . SER A 1 95 ? 8.690 -8.264 -9.131 1.00 98.06 95 SER A C 1
ATOM 790 O O . SER A 1 95 ? 7.524 -8.213 -9.510 1.00 98.06 95 SER A O 1
ATOM 792 N N . TYR A 1 96 ? 9.645 -8.880 -9.824 1.00 98.00 96 TYR A N 1
ATOM 793 C CA . TYR A 1 96 ? 9.361 -9.710 -11.003 1.00 98.00 96 TYR A CA 1
ATOM 794 C C . TYR A 1 96 ? 9.426 -11.193 -10.643 1.00 98.00 96 TYR A C 1
ATOM 796 O O . TYR A 1 96 ? 10.075 -11.560 -9.662 1.00 98.00 96 TYR A O 1
ATOM 804 N N . PHE A 1 97 ? 8.737 -12.035 -11.405 1.00 97.75 97 PHE A N 1
ATOM 805 C CA . PHE A 1 97 ? 8.826 -13.485 -11.274 1.00 97.75 97 PHE A CA 1
ATOM 806 C C . PHE A 1 97 ? 10.033 -14.019 -12.052 1.00 97.75 97 PHE A C 1
ATOM 808 O O . PHE A 1 97 ? 10.172 -13.749 -13.242 1.00 97.75 97 PHE A O 1
ATOM 815 N N . ASP A 1 98 ? 10.905 -14.760 -11.375 1.00 97.38 98 ASP A N 1
ATOM 816 C CA . ASP A 1 98 ? 12.027 -15.462 -11.989 1.00 97.38 98 ASP A CA 1
ATOM 817 C C . ASP A 1 98 ? 11.658 -16.947 -12.168 1.00 97.38 98 ASP A C 1
ATOM 819 O O . ASP A 1 98 ? 11.596 -17.674 -11.171 1.00 97.38 98 ASP A O 1
ATOM 823 N N . PRO A 1 99 ? 11.434 -17.419 -13.409 1.00 95.81 99 PRO A N 1
ATOM 824 C CA . PRO A 1 99 ? 10.997 -18.787 -13.677 1.00 95.81 99 PRO A CA 1
ATOM 825 C C . PRO A 1 99 ? 12.071 -19.836 -13.371 1.00 95.81 99 PRO A C 1
ATOM 827 O O . PRO A 1 99 ? 11.734 -20.998 -13.177 1.00 95.81 99 PRO A O 1
ATOM 830 N N . ILE A 1 100 ? 13.354 -19.454 -13.324 1.00 95.25 100 ILE A N 1
ATOM 831 C CA . ILE A 1 100 ? 14.445 -20.394 -13.030 1.00 95.25 100 ILE A CA 1
ATOM 832 C C . ILE A 1 100 ? 14.444 -20.742 -11.543 1.00 95.25 100 ILE A C 1
ATOM 834 O O . ILE A 1 100 ? 14.664 -21.892 -11.172 1.00 95.25 100 ILE A O 1
ATOM 838 N N . SER A 1 101 ? 14.220 -19.740 -10.691 1.00 96.44 101 SER A N 1
ATOM 839 C CA . SER A 1 101 ? 14.213 -19.933 -9.242 1.00 96.44 101 SER A CA 1
ATOM 840 C C . SER A 1 101 ? 12.826 -20.192 -8.653 1.00 96.44 101 SER A C 1
ATOM 842 O O . SER A 1 101 ? 12.760 -20.581 -7.493 1.00 96.44 101 SER A O 1
ATOM 844 N N . ASP A 1 102 ? 11.754 -20.021 -9.436 1.00 96.12 102 ASP A N 1
ATOM 845 C CA . ASP A 1 102 ? 10.346 -20.127 -9.016 1.00 96.12 102 ASP A CA 1
ATOM 846 C C . ASP A 1 102 ? 9.982 -19.149 -7.879 1.00 96.12 102 ASP A C 1
ATOM 848 O O . ASP A 1 102 ? 9.272 -19.456 -6.919 1.00 96.12 102 ASP A O 1
ATOM 852 N N . LEU A 1 103 ? 10.536 -17.933 -7.943 1.00 97.00 103 LEU A N 1
ATOM 853 C CA . LEU A 1 103 ? 10.435 -16.935 -6.876 1.00 97.00 103 LEU A CA 1
ATOM 854 C C . LEU A 1 103 ? 10.227 -15.530 -7.442 1.00 97.00 103 LEU A C 1
ATOM 856 O O . LEU A 1 103 ? 10.687 -15.181 -8.527 1.00 97.00 103 LEU A O 1
ATOM 860 N N . TYR A 1 104 ? 9.601 -14.668 -6.640 1.00 97.75 104 TYR A N 1
ATOM 861 C CA . TYR A 1 104 ? 9.551 -13.236 -6.927 1.00 97.75 104 TYR A CA 1
ATOM 862 C C . TYR A 1 104 ? 10.796 -12.520 -6.399 1.00 97.75 104 TYR A C 1
ATOM 864 O O . TYR A 1 104 ? 10.999 -12.451 -5.183 1.00 97.75 104 TYR A O 1
ATOM 872 N N . ARG A 1 105 ? 11.581 -11.915 -7.295 1.00 97.75 105 ARG A N 1
ATOM 873 C CA . ARG A 1 105 ? 12.764 -11.114 -6.956 1.00 97.75 105 ARG A CA 1
ATOM 874 C C . ARG A 1 105 ? 12.395 -9.649 -6.766 1.00 97.75 105 ARG A C 1
ATOM 876 O O . ARG A 1 105 ? 11.704 -9.061 -7.591 1.00 97.75 105 ARG A O 1
ATOM 883 N N . TYR A 1 106 ? 12.832 -9.064 -5.654 1.00 97.81 106 TYR A N 1
ATOM 884 C CA . TYR A 1 106 ? 12.531 -7.677 -5.302 1.00 97.81 106 TYR A CA 1
ATOM 885 C C . TYR A 1 106 ? 13.380 -6.691 -6.112 1.00 97.81 106 TYR A C 1
ATOM 887 O O . TYR A 1 106 ? 14.601 -6.811 -6.136 1.00 97.81 106 TYR A O 1
ATOM 895 N N . CYS A 1 107 ? 12.726 -5.699 -6.718 1.00 97.25 107 CYS A N 1
ATOM 896 C CA . CYS A 1 107 ? 13.370 -4.703 -7.580 1.00 97.25 107 CYS A CA 1
ATOM 897 C C . CYS A 1 107 ? 13.579 -3.356 -6.883 1.00 97.25 107 CYS A C 1
ATOM 899 O O . CYS A 1 107 ? 14.459 -2.593 -7.260 1.00 97.25 107 CYS A O 1
ATOM 901 N N . GLY A 1 108 ? 12.731 -3.028 -5.906 1.00 95.75 108 GLY A N 1
ATOM 902 C CA . GLY A 1 108 ? 12.701 -1.704 -5.294 1.00 95.75 108 GLY A CA 1
ATOM 903 C C . GLY A 1 108 ? 11.287 -1.216 -4.998 1.00 95.75 108 GLY A C 1
ATOM 904 O O . GLY A 1 108 ? 10.312 -1.977 -5.032 1.00 95.75 108 GLY A O 1
ATOM 905 N N . ARG A 1 109 ? 11.183 0.078 -4.695 1.00 94.62 109 ARG A N 1
ATOM 906 C CA . ARG A 1 109 ? 9.908 0.780 -4.529 1.00 94.62 109 ARG A CA 1
ATOM 907 C C . ARG A 1 109 ? 9.677 1.729 -5.687 1.00 94.62 109 ARG A C 1
ATOM 909 O O . ARG A 1 109 ? 10.625 2.272 -6.227 1.00 94.62 109 ARG A O 1
ATOM 916 N N . ASP A 1 110 ? 8.415 1.930 -6.026 1.00 93.94 110 ASP A N 1
ATOM 917 C CA . ASP A 1 110 ? 7.998 2.952 -6.976 1.00 93.94 110 ASP A CA 1
ATOM 918 C C . ASP A 1 110 ? 8.252 4.379 -6.431 1.00 93.94 110 ASP A C 1
ATOM 920 O O . ASP A 1 110 ? 7.817 4.650 -5.303 1.00 93.94 110 ASP A O 1
ATOM 924 N N . PRO A 1 111 ? 8.872 5.299 -7.204 1.00 94.06 111 PRO A N 1
ATOM 925 C CA . PRO A 1 111 ? 9.432 5.107 -8.550 1.00 94.06 111 PRO A CA 1
ATOM 926 C C . PRO A 1 111 ? 10.754 4.324 -8.541 1.00 94.06 111 PRO A C 1
ATOM 928 O O . PRO A 1 111 ? 11.622 4.578 -7.710 1.00 94.06 111 PRO A O 1
ATOM 931 N N . LEU A 1 112 ? 10.912 3.391 -9.488 1.00 93.81 112 LEU A N 1
ATOM 932 C CA . LEU A 1 112 ? 12.159 2.635 -9.641 1.00 93.81 112 LEU A CA 1
ATOM 933 C C . LEU A 1 112 ? 13.265 3.476 -10.274 1.00 93.81 112 LEU A C 1
ATOM 935 O O . LEU A 1 112 ? 13.013 4.310 -11.145 1.00 93.81 112 LEU A O 1
ATOM 939 N N . ASP A 1 113 ? 14.495 3.164 -9.880 1.00 93.19 113 ASP A N 1
ATOM 940 C CA . ASP A 1 113 ? 15.703 3.643 -10.538 1.00 93.19 113 ASP A CA 1
ATOM 941 C C . ASP A 1 113 ? 15.785 3.105 -11.984 1.00 93.19 113 ASP A C 1
ATOM 943 O O . ASP A 1 113 ? 15.339 1.993 -12.280 1.00 93.19 113 ASP A O 1
ATOM 947 N N . HIS A 1 114 ? 16.330 3.905 -12.901 1.00 90.56 114 HIS A N 1
ATOM 948 C CA . HIS A 1 114 ? 16.467 3.566 -14.322 1.00 90.56 114 HIS A CA 1
ATOM 949 C C . HIS A 1 114 ? 17.502 2.465 -14.581 1.00 90.56 114 HIS A C 1
ATOM 951 O O . HIS A 1 114 ? 17.469 1.828 -15.628 1.00 90.56 114 HIS A O 1
ATOM 957 N N . THR A 1 115 ? 18.377 2.201 -13.614 1.00 91.62 115 THR A N 1
ATOM 958 C CA . THR A 1 115 ? 19.364 1.116 -13.654 1.00 91.62 115 THR A CA 1
ATOM 959 C C . THR A 1 115 ? 18.767 -0.263 -13.363 1.00 91.62 115 THR A C 1
ATOM 961 O O . THR A 1 115 ? 19.432 -1.275 -13.573 1.00 91.62 115 THR A O 1
ATOM 964 N N . VAL A 1 116 ? 17.517 -0.338 -12.889 1.00 96.19 116 VAL A N 1
ATOM 965 C CA . VAL A 1 116 ? 16.882 -1.607 -12.513 1.00 96.19 116 VAL A CA 1
ATOM 966 C C . VAL A 1 116 ? 16.472 -2.393 -13.761 1.00 96.19 116 VAL A C 1
ATOM 968 O O . VAL A 1 116 ? 15.453 -2.107 -14.400 1.00 96.19 116 VAL A O 1
ATOM 971 N N . GLY A 1 117 ? 17.275 -3.411 -14.070 1.00 96.00 117 GLY A N 1
ATOM 972 C CA . GLY A 1 117 ? 17.061 -4.367 -15.150 1.00 96.00 117 GLY A CA 1
ATOM 973 C C . GLY A 1 117 ? 16.379 -5.663 -14.698 1.00 96.00 117 GLY A C 1
ATOM 974 O O . GLY A 1 117 ? 16.533 -6.113 -13.561 1.00 96.00 117 GLY A O 1
ATOM 975 N N . VAL A 1 118 ? 15.634 -6.291 -15.607 1.00 97.62 118 VAL A N 1
ATOM 976 C CA . VAL A 1 118 ? 15.156 -7.674 -15.482 1.00 97.62 118 VAL A CA 1
ATOM 977 C C . VAL A 1 118 ? 15.820 -8.517 -16.570 1.00 97.62 118 VAL A C 1
ATOM 979 O O . VAL A 1 118 ? 15.647 -8.191 -17.745 1.00 97.62 118 VAL A O 1
ATOM 982 N N . PRO A 1 119 ? 16.550 -9.595 -16.239 1.00 97.88 119 PRO A N 1
ATOM 983 C CA . PRO A 1 119 ? 17.182 -10.439 -17.249 1.00 97.88 119 PRO A CA 1
ATOM 984 C C . PRO A 1 119 ? 16.172 -10.963 -18.271 1.00 97.88 119 PRO A C 1
ATOM 986 O O . PRO A 1 119 ? 15.095 -11.430 -17.896 1.00 97.88 119 PRO A O 1
ATOM 989 N N . ILE A 1 120 ? 16.527 -10.943 -19.560 1.00 96.88 120 ILE A N 1
ATOM 990 C CA . ILE A 1 120 ? 15.630 -11.406 -20.634 1.00 96.88 120 ILE A CA 1
ATOM 991 C C . ILE A 1 120 ? 15.207 -12.876 -20.467 1.00 96.88 120 ILE A C 1
ATOM 993 O O . ILE A 1 120 ? 14.124 -13.267 -20.893 1.00 96.88 120 ILE A O 1
ATOM 997 N N . SER A 1 121 ? 16.029 -13.683 -19.787 1.00 96.25 121 SER A N 1
ATOM 998 C CA . SER A 1 121 ? 15.734 -15.079 -19.447 1.00 96.25 121 SER A CA 1
ATOM 999 C C . SER A 1 121 ? 14.532 -15.248 -18.513 1.00 96.25 121 SER A C 1
ATOM 1001 O O . SER A 1 121 ? 14.004 -16.350 -18.401 1.00 96.25 121 SER A O 1
ATOM 1003 N N . CYS A 1 122 ? 14.086 -14.175 -17.851 1.00 95.75 122 CYS A N 1
ATOM 1004 C CA . CYS A 1 122 ? 12.903 -14.193 -16.993 1.00 95.75 122 CYS A CA 1
ATOM 1005 C C . CYS A 1 122 ? 11.590 -14.021 -17.774 1.00 95.75 122 CYS A C 1
ATOM 1007 O O . CYS A 1 122 ? 10.515 -14.137 -17.190 1.00 95.75 122 CYS A O 1
ATOM 1009 N N . ILE A 1 123 ? 11.656 -13.745 -19.080 1.00 95.31 123 ILE A N 1
ATOM 1010 C CA . ILE A 1 123 ? 10.478 -13.650 -19.941 1.00 95.31 123 ILE A CA 1
ATOM 1011 C C . ILE A 1 123 ? 10.089 -15.058 -20.383 1.00 95.31 123 ILE A C 1
ATOM 1013 O O . ILE A 1 123 ? 10.822 -15.712 -21.125 1.00 95.31 123 ILE A O 1
ATOM 1017 N N . ASN A 1 124 ? 8.909 -15.515 -19.977 1.00 92.25 124 ASN A N 1
ATOM 1018 C CA . ASN A 1 124 ? 8.368 -16.794 -20.422 1.00 92.25 124 ASN A CA 1
ATOM 1019 C C . ASN A 1 124 ? 7.291 -16.545 -21.477 1.00 92.25 124 ASN A C 1
ATOM 1021 O O . ASN A 1 124 ? 6.339 -15.823 -21.213 1.00 92.25 124 ASN A O 1
ATOM 1025 N N . SER A 1 125 ? 7.412 -17.144 -22.665 1.00 91.88 125 SER A N 1
ATOM 1026 C CA . SER A 1 125 ? 6.384 -17.046 -23.717 1.00 91.88 125 SER A CA 1
ATOM 1027 C C . SER A 1 125 ? 6.021 -15.595 -24.084 1.00 91.88 125 SER A C 1
ATOM 1029 O O . SER A 1 125 ? 4.853 -15.257 -24.248 1.00 91.88 125 SER A O 1
ATOM 1031 N N . ASN A 1 126 ? 7.036 -14.727 -24.180 1.00 94.00 126 ASN A N 1
ATOM 1032 C CA . ASN A 1 126 ? 6.894 -13.281 -24.402 1.00 94.00 126 ASN A CA 1
ATOM 1033 C C . ASN A 1 126 ? 6.163 -12.513 -23.280 1.00 94.00 126 ASN A C 1
ATOM 1035 O O . ASN A 1 126 ? 5.732 -11.378 -23.480 1.00 94.00 126 ASN A O 1
ATOM 1039 N N . GLN A 1 127 ? 6.038 -13.118 -22.098 1.00 96.69 127 GLN A N 1
ATOM 1040 C CA . GLN A 1 127 ? 5.334 -12.563 -20.954 1.00 96.69 127 GLN A CA 1
ATOM 1041 C C . GLN A 1 127 ? 6.275 -12.342 -19.764 1.00 96.69 127 GLN A C 1
ATOM 1043 O O . GLN A 1 127 ? 7.058 -13.218 -19.393 1.00 96.69 127 GLN A O 1
ATOM 1048 N N . LEU A 1 128 ? 6.164 -11.169 -19.140 1.00 97.44 128 LEU A N 1
ATOM 1049 C CA . LEU A 1 128 ? 6.830 -10.818 -17.889 1.00 97.44 128 LEU A CA 1
ATOM 1050 C C . LEU A 1 128 ? 5.788 -10.651 -16.779 1.00 97.44 128 LEU A C 1
ATOM 1052 O O . LEU A 1 128 ? 4.884 -9.819 -16.879 1.00 97.44 128 LEU A O 1
ATOM 1056 N N . GLU A 1 129 ? 5.929 -11.416 -15.696 1.00 97.75 129 GLU A N 1
ATOM 1057 C CA . GLU A 1 129 ? 5.056 -11.301 -14.527 1.00 97.75 129 GLU A CA 1
ATOM 1058 C C . GLU A 1 129 ? 5.675 -10.390 -13.459 1.00 97.75 129 GLU A C 1
ATOM 1060 O O . GLU A 1 129 ? 6.801 -10.587 -12.998 1.00 97.75 129 GLU A O 1
ATOM 1065 N N . ILE A 1 130 ? 4.909 -9.381 -13.046 1.00 97.56 130 ILE A N 1
ATOM 1066 C CA . ILE A 1 130 ? 5.271 -8.387 -12.042 1.00 97.56 130 ILE A CA 1
ATOM 1067 C C . ILE A 1 130 ? 4.278 -8.477 -10.890 1.00 97.56 130 ILE A C 1
ATOM 1069 O O . ILE A 1 130 ? 3.065 -8.386 -11.065 1.00 97.56 130 ILE A O 1
ATOM 1073 N N . LYS A 1 131 ? 4.789 -8.573 -9.669 1.00 97.00 131 LYS A N 1
ATOM 1074 C CA . LYS A 1 131 ? 3.998 -8.478 -8.447 1.00 97.00 131 LYS A CA 1
ATOM 1075 C C . LYS A 1 131 ? 4.136 -7.098 -7.840 1.00 97.00 131 LYS A C 1
ATOM 1077 O O . LYS A 1 131 ? 5.225 -6.682 -7.442 1.00 97.00 131 LYS A O 1
ATOM 1082 N N . LEU A 1 132 ? 2.997 -6.429 -7.699 1.00 94.88 132 LEU A N 1
ATOM 1083 C CA . LEU A 1 132 ? 2.898 -5.159 -7.000 1.00 94.88 132 LEU A CA 1
ATOM 1084 C C . LEU A 1 132 ? 2.345 -5.381 -5.600 1.00 94.88 132 LEU A C 1
ATOM 1086 O O . LEU A 1 132 ? 1.243 -5.904 -5.392 1.00 94.88 132 LEU A O 1
ATOM 1090 N N . ARG A 1 133 ? 3.126 -4.936 -4.619 1.00 91.94 133 ARG A N 1
ATOM 1091 C CA . ARG A 1 133 ? 2.702 -4.859 -3.228 1.00 91.94 133 ARG A CA 1
ATOM 1092 C C . ARG A 1 133 ? 2.621 -3.400 -2.834 1.00 91.94 133 ARG A C 1
ATOM 1094 O O . ARG A 1 133 ? 3.566 -2.819 -2.305 1.00 91.94 133 ARG A O 1
ATOM 1101 N N . CYS A 1 134 ? 1.466 -2.804 -3.087 1.00 83.75 134 CYS A N 1
ATOM 1102 C CA . CYS A 1 134 ? 1.114 -1.553 -2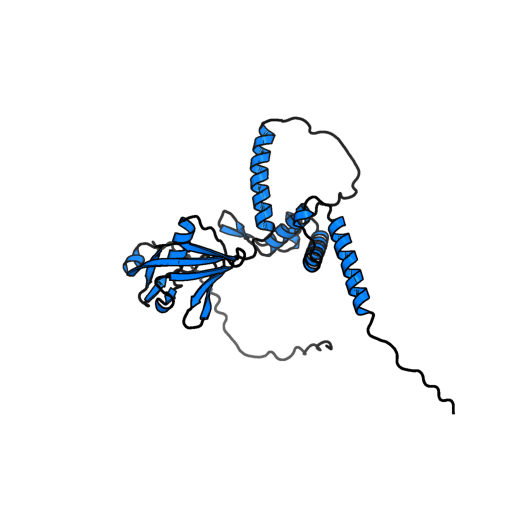.437 1.00 83.75 134 CYS A CA 1
ATOM 1103 C C . CYS A 1 134 ? 1.057 -1.826 -0.926 1.00 83.75 134 CYS A C 1
ATOM 1105 O O . CYS A 1 134 ? 0.582 -2.889 -0.510 1.00 83.75 134 CYS A O 1
ATOM 1107 N N . GLY A 1 135 ? 1.512 -0.903 -0.076 1.00 72.44 135 GLY A N 1
ATOM 1108 C CA . GLY A 1 135 ? 1.067 -0.937 1.322 1.00 72.44 135 GLY A CA 1
ATOM 1109 C C . GLY A 1 135 ? -0.462 -1.034 1.327 1.00 72.44 135 GLY A C 1
ATOM 1110 O O . GLY A 1 135 ? -1.090 -0.534 0.390 1.00 72.44 135 GLY A O 1
ATOM 1111 N N . GLN A 1 136 ? -1.083 -1.725 2.297 1.00 58.34 136 GLN A N 1
ATOM 1112 C CA . GLN A 1 136 ? -2.540 -1.599 2.455 1.00 58.34 136 GLN A CA 1
ATOM 1113 C C . GLN A 1 136 ? -2.829 -0.103 2.390 1.00 58.34 136 GLN A C 1
ATOM 1115 O O . GLN A 1 136 ? -2.227 0.619 3.190 1.00 58.34 136 GLN A O 1
ATOM 1120 N N . ARG A 1 137 ? -3.625 0.358 1.402 1.00 52.97 137 ARG A N 1
ATOM 1121 C CA . ARG A 1 137 ? -4.047 1.763 1.351 1.00 52.97 137 ARG A CA 1
ATOM 1122 C C . ARG A 1 137 ? -4.510 2.051 2.760 1.00 52.97 137 ARG A C 1
ATOM 1124 O O . ARG A 1 137 ? -5.390 1.352 3.273 1.00 52.97 137 ARG A O 1
ATOM 1131 N N . ASN A 1 138 ? -3.777 2.924 3.437 1.00 51.78 138 ASN A N 1
ATOM 1132 C CA . ASN A 1 138 ? -4.007 3.140 4.844 1.00 51.78 138 ASN A CA 1
ATOM 1133 C C . ASN A 1 138 ? -5.466 3.605 4.893 1.00 51.78 138 ASN A C 1
ATOM 1135 O O . ASN A 1 138 ? -5.839 4.445 4.081 1.00 51.78 138 ASN A O 1
ATOM 1139 N N . ILE A 1 139 ? -6.321 3.005 5.729 1.00 50.09 139 ILE A N 1
ATOM 1140 C CA . ILE A 1 139 ? -7.756 3.371 5.818 1.00 50.09 139 ILE A CA 1
ATOM 1141 C C . ILE A 1 139 ? -7.920 4.905 5.834 1.00 50.09 139 ILE A C 1
ATOM 1143 O O . ILE A 1 139 ? -8.810 5.466 5.218 1.00 50.09 139 ILE A O 1
ATOM 1147 N N . VAL A 1 140 ? -6.943 5.548 6.458 1.00 48.91 140 VAL A N 1
ATOM 1148 C CA . VAL A 1 140 ? -6.536 6.953 6.406 1.00 48.91 140 VAL A CA 1
ATOM 1149 C C . VAL A 1 140 ? -6.599 7.614 5.030 1.00 48.91 140 VAL A C 1
ATOM 1151 O O . VAL A 1 140 ? -7.332 8.574 4.874 1.00 48.91 140 VAL A O 1
ATOM 1154 N N . ASP A 1 141 ? -5.829 7.147 4.049 1.00 52.69 141 ASP A N 1
ATOM 1155 C CA . ASP A 1 141 ? -5.712 7.787 2.737 1.00 52.69 141 ASP A CA 1
ATOM 1156 C C . ASP A 1 141 ? -7.015 7.636 1.947 1.00 52.69 141 ASP A C 1
ATOM 1158 O O . ASP A 1 141 ? -7.417 8.554 1.242 1.00 52.69 141 ASP A O 1
ATOM 1162 N N . MET A 1 142 ? -7.718 6.514 2.138 1.00 50.44 142 MET A N 1
ATOM 1163 C CA . MET A 1 142 ? -9.042 6.291 1.557 1.00 50.44 142 MET A CA 1
ATOM 1164 C C . MET A 1 142 ? -10.094 7.240 2.163 1.00 50.44 142 MET A C 1
ATOM 1166 O O . MET A 1 142 ? -10.876 7.824 1.422 1.00 50.44 142 MET A O 1
ATOM 1170 N N . LEU A 1 143 ? -10.068 7.454 3.485 1.00 47.53 143 LEU A N 1
ATOM 1171 C CA . LEU A 1 143 ? -10.976 8.372 4.188 1.00 47.53 143 LEU A CA 1
ATOM 1172 C C . LEU A 1 143 ? -10.658 9.855 3.920 1.00 47.53 143 LEU A C 1
ATOM 1174 O O . LEU A 1 143 ? -11.574 10.663 3.822 1.00 47.53 143 LEU A O 1
ATOM 1178 N N . ILE A 1 144 ? -9.378 10.219 3.769 1.00 51.16 144 ILE A N 1
ATOM 1179 C CA . ILE A 1 144 ? -8.958 11.588 3.415 1.00 51.16 144 ILE A CA 1
ATOM 1180 C C . ILE A 1 144 ? -9.439 11.947 2.005 1.00 51.16 144 ILE A C 1
ATOM 1182 O O . ILE A 1 144 ? -9.900 13.061 1.773 1.00 51.16 144 ILE A O 1
ATOM 1186 N N . GLN A 1 145 ? -9.352 11.008 1.060 1.00 50.91 145 GLN A N 1
ATOM 1187 C CA . GLN A 1 145 ? -9.836 11.223 -0.302 1.00 50.91 145 GLN A CA 1
ATOM 1188 C C . GLN A 1 145 ? -11.370 11.326 -0.344 1.00 50.91 145 GLN A C 1
ATOM 1190 O O . GLN A 1 145 ? -11.911 12.169 -1.050 1.00 50.91 145 GLN A O 1
ATOM 1195 N N . GLU A 1 146 ? -12.072 10.540 0.479 1.00 46.00 146 GLU A N 1
ATOM 1196 C CA . GLU A 1 146 ? -13.528 10.627 0.643 1.00 46.00 146 GLU A CA 1
ATOM 1197 C C . GLU A 1 146 ? -13.979 11.975 1.242 1.00 46.00 146 GLU A C 1
ATOM 1199 O O . GLU A 1 146 ? -15.020 12.494 0.847 1.00 46.00 146 GLU A O 1
ATOM 1204 N N . GLN A 1 147 ? -13.186 12.588 2.132 1.00 48.00 147 GLN A N 1
ATOM 1205 C CA . GLN A 1 147 ? -13.448 13.935 2.657 1.00 48.00 147 GLN A CA 1
ATOM 1206 C C . GLN A 1 147 ? -13.158 15.049 1.657 1.00 48.00 147 GLN A C 1
ATOM 1208 O O . GLN A 1 147 ? -14.001 15.927 1.529 1.00 48.00 147 GLN A O 1
ATOM 1213 N N . LYS A 1 148 ? -12.048 14.998 0.906 1.00 55.22 148 LYS A N 1
ATOM 1214 C CA . LYS A 1 148 ? -11.788 15.983 -0.163 1.00 55.22 148 LYS A CA 1
ATOM 1215 C C . LYS A 1 148 ? -12.936 16.021 -1.173 1.00 55.22 148 LYS A C 1
ATOM 1217 O O . LYS A 1 148 ? -13.465 17.084 -1.472 1.00 55.22 148 LYS A O 1
ATOM 1222 N N . ASN A 1 149 ? -13.405 14.846 -1.590 1.00 54.97 149 ASN A N 1
ATOM 1223 C CA . ASN A 1 149 ? -14.544 14.737 -2.499 1.00 54.97 149 ASN A CA 1
ATOM 1224 C C . ASN A 1 149 ? -15.851 15.248 -1.867 1.00 54.97 149 ASN A C 1
ATOM 1226 O O . ASN A 1 149 ? -16.763 15.660 -2.576 1.00 54.97 149 ASN A O 1
ATOM 1230 N N . LYS A 1 150 ? -15.986 15.183 -0.538 1.00 51.12 150 LYS A N 1
ATOM 1231 C CA . LYS A 1 150 ? -17.180 15.654 0.167 1.00 51.12 150 LYS A CA 1
ATOM 1232 C C . LYS A 1 150 ? -17.152 17.161 0.414 1.00 51.12 150 LYS A C 1
ATOM 1234 O O . LYS A 1 150 ? -18.184 17.793 0.259 1.00 51.12 150 LYS A O 1
ATOM 1239 N N . GLU A 1 151 ? -15.991 17.733 0.717 1.00 51.56 151 GLU A N 1
ATOM 1240 C CA . GLU A 1 151 ? -15.791 19.181 0.850 1.00 51.56 151 GLU A CA 1
ATOM 1241 C C . GLU A 1 151 ? -16.020 19.902 -0.488 1.00 51.56 151 GLU A C 1
ATOM 1243 O O . GLU A 1 151 ? -16.688 20.929 -0.507 1.00 51.56 151 GLU A O 1
ATOM 1248 N N . GLU A 1 152 ? -15.596 19.321 -1.617 1.00 57.00 152 GLU A N 1
ATOM 1249 C CA . GLU A 1 152 ? -15.907 19.850 -2.959 1.00 57.00 152 GLU A CA 1
ATOM 1250 C C . GLU A 1 152 ? -17.421 19.849 -3.265 1.00 57.00 152 GLU A C 1
ATOM 1252 O O . GLU A 1 152 ? -17.946 20.770 -3.899 1.00 57.00 152 GLU A O 1
ATOM 1257 N N . ASN A 1 153 ? -18.152 18.844 -2.775 1.00 55.22 153 ASN A N 1
ATOM 1258 C CA . ASN A 1 153 ? -19.606 18.767 -2.931 1.00 55.22 153 ASN A CA 1
ATOM 1259 C C . ASN A 1 153 ? -20.347 19.703 -1.957 1.00 55.22 153 ASN A C 1
ATOM 1261 O O . ASN A 1 153 ? -21.284 20.390 -2.363 1.00 55.22 153 ASN A O 1
ATOM 1265 N N . ASP A 1 154 ? -19.895 19.797 -0.705 1.00 48.12 154 ASP A N 1
ATOM 1266 C CA . ASP A 1 154 ? -20.490 20.655 0.325 1.00 48.12 154 ASP A CA 1
ATOM 1267 C C . ASP A 1 154 ? -20.219 22.152 0.038 1.00 48.12 154 ASP A C 1
ATOM 1269 O O . ASP A 1 154 ? -21.090 22.984 0.289 1.00 48.12 154 ASP A O 1
ATOM 1273 N N . GLU A 1 155 ? -19.073 22.529 -0.553 1.00 55.59 155 GLU A N 1
ATOM 1274 C CA . GLU A 1 155 ? -18.826 23.904 -1.039 1.00 55.59 155 GLU A CA 1
ATOM 1275 C C . GLU A 1 155 ? -19.734 24.280 -2.219 1.00 55.59 155 GLU A C 1
ATOM 1277 O O . GLU A 1 155 ? -20.126 25.445 -2.367 1.00 55.59 155 GLU A O 1
ATOM 1282 N N . THR A 1 156 ? -20.113 23.294 -3.035 1.00 56.50 156 THR A N 1
ATOM 1283 C CA . THR A 1 156 ? -21.067 23.474 -4.134 1.00 56.50 156 THR A CA 1
ATOM 1284 C C . THR A 1 156 ? -22.497 23.649 -3.601 1.00 56.50 156 THR A C 1
ATOM 1286 O O . THR A 1 156 ? -23.221 24.528 -4.073 1.00 56.50 156 THR A O 1
ATOM 1289 N N . GLU A 1 157 ? -22.895 22.901 -2.565 1.00 50.31 157 GLU A N 1
ATOM 1290 C CA . GLU A 1 157 ? -24.209 23.044 -1.915 1.00 50.31 157 GLU A CA 1
ATOM 1291 C C . GLU A 1 157 ? -24.320 24.298 -1.024 1.00 50.31 157 GLU A C 1
ATOM 1293 O O . GLU A 1 157 ? -25.365 24.954 -1.003 1.00 50.31 157 GLU A O 1
ATOM 1298 N N . ALA A 1 158 ? -23.251 24.704 -0.332 1.00 48.06 158 ALA A N 1
ATOM 1299 C CA . ALA A 1 158 ? -23.252 25.877 0.549 1.00 48.06 158 ALA A CA 1
ATOM 1300 C C . ALA A 1 158 ? -23.404 27.210 -0.209 1.00 48.06 158 ALA A C 1
ATOM 1302 O O . ALA A 1 158 ? -23.913 28.185 0.351 1.00 48.06 158 ALA A O 1
ATOM 1303 N N . ARG A 1 159 ? -23.032 27.262 -1.497 1.00 54.25 159 ARG A N 1
ATOM 1304 C CA . ARG A 1 159 ? -23.307 28.423 -2.366 1.00 54.25 159 ARG A CA 1
ATOM 1305 C C . ARG A 1 159 ? -24.790 28.589 -2.705 1.00 54.25 159 ARG A C 1
ATOM 1307 O O . ARG A 1 159 ? -25.172 29.669 -3.151 1.00 54.25 159 ARG A O 1
ATOM 1314 N N . LEU A 1 160 ? -25.619 27.565 -2.489 1.00 50.78 160 LEU A N 1
ATOM 1315 C CA . LEU A 1 160 ? -27.031 27.579 -2.871 1.00 50.78 160 LEU A CA 1
ATOM 1316 C C . LEU A 1 160 ? -27.998 27.898 -1.722 1.00 50.78 160 LEU A C 1
ATOM 1318 O O . LEU A 1 160 ? -29.133 28.243 -2.024 1.00 50.78 160 LEU A O 1
ATOM 1322 N N . ASN A 1 161 ? -27.596 27.852 -0.441 1.00 51.91 161 ASN A N 1
ATOM 1323 C CA . ASN A 1 161 ? -28.504 28.163 0.682 1.00 51.91 161 ASN A CA 1
ATOM 1324 C C . ASN A 1 161 ? -27.796 28.728 1.936 1.00 51.91 161 ASN A C 1
ATOM 1326 O O . ASN A 1 161 ? -27.408 27.972 2.830 1.00 51.91 161 ASN A O 1
ATOM 1330 N N . PRO A 1 162 ? -27.684 30.062 2.079 1.00 42.97 162 PRO A N 1
ATOM 1331 C CA . PRO A 1 162 ? -27.128 30.694 3.268 1.00 42.97 162 PRO A CA 1
ATOM 1332 C C . PRO A 1 162 ? -28.244 31.058 4.253 1.00 42.97 162 PRO A C 1
ATOM 1334 O O . PRO A 1 162 ? -28.694 32.202 4.309 1.00 42.97 162 PRO A O 1
ATOM 1337 N N . THR A 1 163 ? -28.743 30.111 5.049 1.00 43.56 163 THR A N 1
ATOM 1338 C CA . THR A 1 163 ? -29.563 30.493 6.211 1.00 43.56 163 THR A CA 1
ATOM 1339 C C . THR A 1 163 ? -29.556 29.431 7.298 1.00 43.56 163 THR A C 1
ATOM 1341 O O . THR A 1 163 ? -29.944 28.291 7.060 1.00 43.56 163 THR A O 1
ATOM 1344 N N . SER A 1 164 ? -29.182 29.869 8.508 1.00 40.19 164 SER A N 1
ATOM 1345 C CA . SER A 1 164 ? -29.383 29.246 9.834 1.00 40.19 164 SER A CA 1
ATOM 1346 C C . SER A 1 164 ? -28.093 28.953 10.612 1.00 40.19 164 SER A C 1
ATOM 1348 O O . SER A 1 164 ? -27.799 27.815 10.968 1.00 40.19 164 SER A O 1
ATOM 1350 N N . ALA A 1 165 ? -27.361 30.009 10.978 1.00 37.59 165 ALA A N 1
ATOM 1351 C CA . ALA A 1 165 ? -26.453 29.979 12.122 1.00 37.59 165 ALA A CA 1
ATOM 1352 C C . ALA A 1 165 ? -27.056 30.823 13.250 1.00 37.59 165 ALA A C 1
ATOM 1354 O O . ALA A 1 165 ? -26.933 32.042 13.229 1.00 37.59 165 ALA A O 1
ATOM 1355 N N . ASN A 1 166 ? -27.750 30.176 14.194 1.00 41.41 166 ASN A N 1
ATOM 1356 C CA . ASN A 1 166 ? -27.770 30.541 15.618 1.00 41.41 166 ASN A CA 1
ATOM 1357 C C . ASN A 1 166 ? -28.765 29.674 16.398 1.00 41.41 166 ASN A C 1
ATOM 1359 O O . ASN A 1 166 ? -29.969 29.820 16.221 1.00 41.41 166 ASN A O 1
ATOM 1363 N N . ALA A 1 167 ? -28.252 28.829 17.299 1.00 35.88 167 ALA A N 1
ATOM 1364 C CA . ALA A 1 167 ? -28.690 28.718 18.698 1.00 35.88 167 ALA A CA 1
ATOM 1365 C C . ALA A 1 167 ? -28.127 27.451 19.373 1.00 35.88 167 ALA A C 1
ATOM 1367 O O . ALA A 1 167 ? -28.093 26.379 18.776 1.00 35.88 167 ALA A O 1
ATOM 1368 N N . ASN A 1 168 ? -27.835 27.595 20.673 1.00 36.41 168 ASN A N 1
ATOM 1369 C CA . ASN A 1 168 ? -27.728 26.557 21.712 1.00 36.41 168 ASN A CA 1
ATOM 1370 C C . ASN A 1 168 ? -26.441 25.712 21.792 1.00 36.41 168 ASN A C 1
ATOM 1372 O O . ASN A 1 168 ? -25.969 25.162 20.811 1.00 36.41 168 ASN A O 1
ATOM 1376 N N . GLN A 1 169 ? -25.849 25.435 22.958 1.00 42.94 169 GLN A N 1
ATOM 1377 C CA . GLN A 1 169 ? -25.993 25.906 24.342 1.00 42.94 169 GLN A CA 1
ATOM 1378 C C . GLN A 1 169 ? -24.902 25.195 25.170 1.00 42.94 169 GLN A C 1
ATOM 1380 O O . GLN A 1 169 ? -24.361 24.159 24.779 1.00 42.94 169 GLN A O 1
ATOM 1385 N N . LYS A 1 170 ? -24.630 25.742 26.355 1.00 43.56 170 LYS A N 1
ATOM 1386 C CA . LYS A 1 170 ? -23.820 25.168 27.434 1.00 43.56 170 LYS A CA 1
ATOM 1387 C C . LYS A 1 170 ? -24.221 23.719 27.769 1.00 43.56 170 LYS A C 1
ATOM 1389 O O . LYS A 1 170 ? -25.333 23.479 28.218 1.00 43.56 170 LYS A O 1
ATOM 1394 N N . ASN A 1 171 ? -23.273 22.790 27.623 1.00 39.94 171 ASN A N 1
ATOM 1395 C CA . ASN A 1 171 ? -23.089 21.590 28.453 1.00 39.94 171 ASN A CA 1
ATOM 1396 C C . ASN A 1 171 ? -21.782 20.912 28.019 1.00 39.94 171 ASN A C 1
ATOM 1398 O O . ASN A 1 171 ? -21.765 20.083 27.113 1.00 39.94 171 ASN A O 1
ATOM 1402 N N . ASN A 1 172 ? -20.661 21.277 28.644 1.00 42.78 172 ASN A N 1
ATOM 1403 C CA . ASN A 1 172 ? -19.329 20.809 28.242 1.00 42.78 172 ASN A CA 1
ATOM 1404 C C . ASN A 1 172 ? -19.015 19.388 28.756 1.00 42.78 172 ASN A C 1
ATOM 1406 O O . ASN A 1 172 ? -17.910 19.092 29.208 1.00 42.78 172 ASN A O 1
ATOM 1410 N N . ARG A 1 173 ? -19.984 18.467 28.663 1.00 51.06 173 ARG A N 1
ATOM 1411 C CA . ARG A 1 173 ? -19.657 17.043 28.602 1.00 51.06 173 ARG A CA 1
ATOM 1412 C C . ARG A 1 173 ? -19.072 16.842 27.214 1.00 51.06 173 ARG A C 1
ATOM 1414 O O . ARG A 1 173 ? -19.811 16.940 26.239 1.00 51.06 173 ARG A O 1
ATOM 1421 N N . VAL A 1 174 ? -17.757 16.628 27.131 1.00 59.88 174 VAL A N 1
ATOM 1422 C CA . VAL A 1 174 ? -17.059 16.367 25.863 1.00 59.88 174 VAL A CA 1
ATOM 1423 C C . VAL A 1 174 ? -17.853 15.304 25.115 1.00 59.88 174 VAL A C 1
ATOM 1425 O O . VAL A 1 174 ? -17.915 14.147 25.538 1.00 59.88 174 VAL A O 1
ATOM 1428 N N . LYS A 1 175 ? -18.545 15.733 24.057 1.00 75.06 175 LYS A N 1
ATOM 1429 C CA . LYS A 1 175 ? -19.393 14.868 23.248 1.00 75.06 175 LYS A CA 1
ATOM 1430 C C . LYS A 1 175 ? -18.497 13.752 22.732 1.00 75.06 175 LYS A C 1
ATOM 1432 O O . LYS A 1 175 ? -17.451 14.017 22.141 1.00 75.06 175 LYS A O 1
ATOM 1437 N N . GLU A 1 176 ? -18.860 12.508 23.028 1.00 82.75 176 GLU A N 1
ATOM 1438 C CA . GLU A 1 176 ? -18.080 11.372 22.549 1.00 82.75 176 GLU A CA 1
ATOM 1439 C C . GLU A 1 176 ? -18.006 11.412 21.021 1.00 82.75 176 GLU A C 1
ATOM 1441 O O . GLU A 1 176 ? -19.029 11.539 20.342 1.00 82.75 176 GLU A O 1
ATOM 1446 N N . ARG A 1 177 ? -16.783 11.310 20.500 1.00 92.12 177 ARG A N 1
ATOM 1447 C CA . ARG A 1 177 ? -16.505 11.322 19.064 1.00 92.12 177 ARG A CA 1
ATOM 1448 C C . ARG A 1 177 ? -17.015 10.055 18.387 1.00 92.12 177 ARG A C 1
ATOM 1450 O O . ARG A 1 177 ? -17.118 8.990 19.013 1.00 92.12 177 ARG A O 1
ATOM 1457 N N . LYS A 1 178 ? -17.307 10.174 17.093 1.00 95.19 178 LYS A N 1
ATOM 1458 C CA . LYS A 1 178 ? -17.650 9.031 16.239 1.00 95.19 178 LYS A CA 1
ATOM 1459 C C . LYS A 1 178 ? -16.409 8.182 15.961 1.00 95.19 178 LYS A C 1
ATOM 1461 O O . LYS A 1 178 ? -15.296 8.699 15.944 1.00 95.19 178 LYS A O 1
ATOM 1466 N N . ILE A 1 179 ? -16.589 6.885 15.728 1.00 92.94 179 ILE A N 1
ATOM 1467 C CA . ILE A 1 179 ? -15.489 5.956 15.438 1.00 92.94 179 ILE A CA 1
ATOM 1468 C C . ILE A 1 179 ? -14.742 6.381 14.171 1.00 92.94 179 ILE A C 1
ATOM 1470 O O . ILE A 1 179 ? -13.515 6.356 14.182 1.00 92.94 179 ILE A O 1
ATOM 1474 N N . GLY A 1 180 ? -15.453 6.826 13.129 1.00 90.94 180 GLY A N 1
ATOM 1475 C CA . GLY A 1 180 ? -14.835 7.339 11.901 1.00 90.94 180 GLY A CA 1
ATOM 1476 C C . GLY A 1 180 ? -13.889 8.513 12.168 1.00 90.94 180 GLY A C 1
ATOM 1477 O O . GLY A 1 180 ? -12.710 8.429 11.842 1.00 90.94 180 GLY A O 1
ATOM 1478 N N . GLU A 1 181 ? -14.374 9.541 12.873 1.00 93.50 181 GLU A N 1
ATOM 1479 C CA . GLU A 1 181 ? -13.575 10.715 13.266 1.00 93.50 181 GLU A CA 1
ATOM 1480 C C . GLU A 1 181 ? -12.354 10.309 14.106 1.00 93.50 181 GLU A C 1
ATOM 1482 O O . GLU A 1 181 ? -11.247 10.800 13.909 1.00 93.50 181 GLU A O 1
ATOM 1487 N N . VAL A 1 182 ? -12.525 9.379 15.048 1.00 93.94 182 VAL A N 1
ATOM 1488 C CA . VAL A 1 182 ? -11.420 8.913 15.893 1.00 93.94 182 VAL A CA 1
ATOM 1489 C C . VAL A 1 182 ? -10.348 8.187 15.079 1.00 93.94 182 VAL A C 1
ATOM 1491 O O . VAL A 1 182 ? -9.158 8.448 15.273 1.00 93.94 182 VAL A O 1
ATOM 1494 N N . VAL A 1 183 ? -10.753 7.290 14.178 1.00 92.94 183 VAL A N 1
ATOM 1495 C CA . VAL A 1 183 ? -9.834 6.557 13.296 1.00 92.94 183 VAL A CA 1
ATOM 1496 C C . VAL A 1 183 ? -9.047 7.537 12.438 1.00 92.94 183 VAL A C 1
ATOM 1498 O O . VAL A 1 183 ? -7.824 7.445 12.401 1.00 92.94 183 VAL A O 1
ATOM 1501 N N . GLU A 1 184 ? -9.725 8.506 11.834 1.00 90.38 184 GLU A N 1
ATOM 1502 C CA . GLU A 1 184 ? -9.138 9.545 10.989 1.00 90.38 184 GLU A CA 1
ATOM 1503 C C . GLU A 1 184 ? -8.156 10.448 11.755 1.00 90.38 184 GLU A C 1
ATOM 1505 O O . GLU A 1 184 ? -7.031 10.680 11.313 1.00 90.38 184 GLU A O 1
ATOM 1510 N N . LYS A 1 185 ? -8.513 10.902 12.958 1.00 94.44 185 LYS A N 1
ATOM 1511 C CA . LYS A 1 185 ? -7.628 11.750 13.768 1.00 94.44 185 LYS A CA 1
ATOM 1512 C C . LYS A 1 185 ? -6.367 11.006 14.208 1.00 94.44 185 LYS A C 1
ATOM 1514 O O . LYS A 1 185 ? -5.270 11.558 14.130 1.00 94.44 185 LYS A O 1
ATOM 1519 N N . VAL A 1 186 ? -6.491 9.744 14.633 1.00 93.06 186 VAL A N 1
ATOM 1520 C CA . VAL A 1 186 ? -5.334 8.895 14.990 1.00 93.06 186 VAL A CA 1
ATOM 1521 C C . VAL A 1 186 ? -4.447 8.635 13.777 1.00 93.06 186 VAL A C 1
ATOM 1523 O O . VAL A 1 186 ? -3.220 8.631 13.871 1.00 93.06 186 VAL A O 1
ATOM 1526 N N . ALA A 1 187 ? -5.075 8.416 12.638 1.00 90.69 187 ALA A N 1
ATOM 1527 C CA . ALA A 1 187 ? -4.436 8.184 11.369 1.00 90.69 187 ALA A CA 1
ATOM 1528 C C . ALA A 1 187 ? -3.622 9.385 10.873 1.00 90.69 187 ALA A C 1
ATOM 1530 O O . ALA A 1 187 ? -2.428 9.246 10.602 1.00 90.69 187 ALA A O 1
ATOM 1531 N N . LEU A 1 188 ? -4.240 10.565 10.835 1.00 91.88 188 LEU A N 1
ATOM 1532 C CA . LEU A 1 188 ? -3.590 11.825 10.492 1.00 91.88 188 LEU A CA 1
ATOM 1533 C C . LEU A 1 188 ? -2.429 12.122 11.450 1.00 91.88 188 LEU A C 1
ATOM 1535 O O . LEU A 1 188 ? -1.326 12.455 11.022 1.00 91.88 188 LEU A O 1
ATOM 1539 N N . TRP A 1 189 ? -2.646 11.909 12.749 1.00 92.44 189 TRP A N 1
ATOM 1540 C CA . TRP A 1 189 ? -1.610 12.057 13.767 1.00 92.44 189 TRP A CA 1
ATOM 1541 C C . TRP A 1 189 ? -0.392 11.160 13.508 1.00 92.44 189 TRP A C 1
ATOM 1543 O O . TRP A 1 189 ? 0.752 11.605 13.614 1.00 92.44 189 TRP A O 1
ATOM 1553 N N . ARG A 1 190 ? -0.617 9.900 13.116 1.00 91.62 190 ARG A N 1
ATOM 1554 C CA . ARG A 1 190 ? 0.467 8.973 12.764 1.00 91.62 190 ARG A CA 1
ATOM 1555 C C . ARG A 1 190 ? 1.128 9.320 11.437 1.00 91.62 190 ARG A C 1
ATOM 1557 O O . ARG A 1 190 ? 2.342 9.172 11.337 1.00 91.62 190 ARG A O 1
ATOM 1564 N N . ARG A 1 191 ? 0.376 9.840 10.467 1.00 86.62 191 ARG A N 1
ATOM 1565 C CA . ARG A 1 191 ? 0.914 10.321 9.190 1.00 86.62 191 ARG A CA 1
ATOM 1566 C C . ARG A 1 191 ? 1.877 11.494 9.386 1.00 86.62 191 ARG A C 1
ATOM 1568 O O . ARG A 1 191 ? 2.954 11.471 8.807 1.00 86.62 191 ARG A O 1
ATOM 1575 N N . PHE A 1 192 ? 1.560 12.449 10.262 1.00 87.19 192 PHE A N 1
ATOM 1576 C CA . PHE A 1 192 ? 2.488 13.533 10.621 1.00 87.19 192 PHE A CA 1
ATOM 1577 C C . PHE A 1 192 ? 3.786 13.036 11.271 1.00 87.19 192 PHE A C 1
ATOM 1579 O O . PHE A 1 192 ? 4.840 13.631 11.066 1.00 87.19 192 PHE A O 1
ATOM 1586 N N . TYR A 1 193 ? 3.724 11.945 12.037 1.00 83.56 193 TYR A N 1
ATOM 1587 C CA . TYR A 1 193 ? 4.907 11.352 12.661 1.00 83.56 193 TYR A CA 1
ATOM 1588 C C . TYR A 1 193 ? 5.779 10.568 11.674 1.00 83.56 193 TYR A C 1
ATOM 1590 O O . TYR A 1 193 ? 6.995 10.730 11.669 1.00 83.56 193 TYR A O 1
ATOM 1598 N N . THR A 1 194 ? 5.170 9.725 10.835 1.00 80.00 194 THR A N 1
ATOM 1599 C CA . THR A 1 194 ? 5.889 8.952 9.806 1.00 80.00 194 THR A CA 1
ATOM 1600 C C . THR A 1 194 ? 6.441 9.850 8.699 1.00 80.00 194 THR A C 1
ATOM 1602 O O . THR A 1 194 ? 7.518 9.587 8.172 1.00 80.00 194 THR A O 1
ATOM 1605 N N . GLY A 1 195 ? 5.724 10.928 8.400 1.00 77.56 195 GLY A N 1
ATOM 1606 C CA . GLY A 1 195 ? 6.067 11.921 7.402 1.00 77.56 195 GLY A CA 1
ATOM 1607 C C . GLY A 1 195 ? 5.455 11.651 6.029 1.00 77.56 195 GLY A C 1
ATOM 1608 O O . GLY A 1 195 ? 5.124 10.516 5.683 1.00 77.56 195 GLY A O 1
ATOM 1609 N N . PHE A 1 196 ? 5.266 12.718 5.257 1.00 81.50 196 PHE A N 1
ATOM 1610 C CA . PHE A 1 196 ? 4.758 12.683 3.884 1.00 81.50 196 PHE A CA 1
ATOM 1611 C C . PHE A 1 196 ? 5.329 13.849 3.072 1.00 81.50 196 PHE A C 1
ATOM 1613 O O . PHE A 1 196 ? 5.808 14.827 3.641 1.00 81.50 196 PHE A O 1
ATOM 1620 N N . TYR A 1 197 ? 5.282 13.743 1.747 1.00 81.31 197 TYR A N 1
ATOM 1621 C CA . TYR A 1 197 ? 5.647 14.839 0.853 1.00 81.31 197 TYR A CA 1
ATOM 1622 C C . TYR A 1 197 ? 4.434 15.729 0.601 1.00 81.31 197 TYR A C 1
ATOM 1624 O O . TYR A 1 197 ? 3.343 15.228 0.325 1.00 81.31 197 TYR A O 1
ATOM 1632 N N . ASP A 1 198 ? 4.634 17.031 0.741 1.00 84.25 198 ASP A N 1
ATOM 1633 C CA . ASP A 1 198 ? 3.654 18.050 0.383 1.00 84.25 198 ASP A CA 1
ATOM 1634 C C . ASP A 1 198 ? 3.570 18.234 -1.143 1.00 84.25 198 ASP A C 1
ATOM 1636 O O . ASP A 1 198 ? 4.429 17.739 -1.876 1.00 84.25 198 ASP A O 1
ATOM 1640 N N . GLU A 1 199 ? 2.583 18.990 -1.622 1.00 84.44 199 GLU A N 1
ATOM 1641 C CA . GLU A 1 199 ? 2.390 19.313 -3.050 1.00 84.44 199 GLU A CA 1
ATOM 1642 C C . GLU A 1 199 ? 3.632 19.983 -3.669 1.00 84.44 199 GLU A C 1
ATOM 1644 O O . GLU A 1 199 ? 3.940 19.797 -4.842 1.00 84.44 199 GLU A O 1
ATOM 1649 N N . ASN A 1 200 ? 4.419 20.671 -2.839 1.00 84.19 200 ASN A N 1
ATOM 1650 C CA . ASN A 1 200 ? 5.688 21.300 -3.208 1.00 84.19 200 ASN A CA 1
ATOM 1651 C C . ASN A 1 200 ? 6.898 20.341 -3.170 1.00 84.19 200 ASN A C 1
ATOM 1653 O O . ASN A 1 200 ? 8.043 20.787 -3.214 1.00 84.19 200 ASN A O 1
ATOM 1657 N N . GLY A 1 201 ? 6.683 19.037 -2.976 1.00 80.81 201 GLY A N 1
ATOM 1658 C CA . GLY A 1 201 ? 7.750 18.037 -2.844 1.00 80.81 201 GLY A CA 1
ATOM 1659 C C . GLY A 1 201 ? 8.549 18.124 -1.537 1.00 80.81 201 GLY A C 1
ATOM 1660 O O . GLY A 1 201 ? 9.558 17.439 -1.376 1.00 80.81 201 GLY A O 1
ATOM 1661 N N . LYS A 1 202 ? 8.118 18.946 -0.572 1.00 85.00 202 LYS A N 1
ATOM 1662 C CA . LYS A 1 202 ? 8.780 19.076 0.732 1.00 85.00 202 LYS A CA 1
ATOM 1663 C C . LYS A 1 202 ? 8.367 17.936 1.658 1.00 85.00 202 LYS A C 1
ATOM 1665 O O . LYS A 1 202 ? 7.180 17.731 1.895 1.00 85.00 202 LYS A O 1
ATOM 1670 N N . PHE A 1 203 ? 9.340 17.234 2.236 1.00 80.31 203 PHE A N 1
ATOM 1671 C CA . PHE A 1 203 ? 9.074 16.217 3.251 1.00 80.31 203 PHE A CA 1
ATOM 1672 C C . PHE A 1 203 ? 8.687 16.872 4.584 1.00 80.31 203 PHE A C 1
ATOM 1674 O O . PHE A 1 203 ? 9.463 17.631 5.169 1.00 80.31 203 PHE A O 1
ATOM 1681 N N . ILE A 1 204 ? 7.479 16.581 5.059 1.00 82.56 204 ILE A N 1
ATOM 1682 C CA . ILE A 1 204 ? 6.943 17.051 6.334 1.00 82.56 204 ILE A CA 1
ATOM 1683 C C . ILE A 1 204 ? 6.885 15.862 7.283 1.00 82.56 204 ILE A C 1
ATOM 1685 O O . ILE A 1 204 ? 6.100 14.943 7.069 1.00 82.56 204 ILE A O 1
ATOM 1689 N N . ASN A 1 205 ? 7.659 15.911 8.365 1.00 89.06 205 ASN A N 1
ATOM 1690 C CA . ASN A 1 205 ? 7.486 15.067 9.542 1.00 89.06 205 ASN A CA 1
ATOM 1691 C C . ASN A 1 205 ? 7.532 15.931 10.810 1.00 89.06 205 ASN A C 1
ATOM 1693 O O . ASN A 1 205 ? 8.068 17.039 10.811 1.00 89.06 205 ASN A O 1
ATOM 1697 N N . MET A 1 206 ? 6.938 15.455 11.901 1.00 90.94 206 MET A N 1
ATOM 1698 C CA . MET A 1 206 ? 7.031 16.142 13.187 1.00 90.94 206 MET A CA 1
ATOM 1699 C C . MET A 1 206 ? 6.894 15.176 14.369 1.00 90.94 206 MET A C 1
ATOM 1701 O O . MET A 1 206 ? 6.265 14.121 14.242 1.00 90.94 206 MET A O 1
ATOM 1705 N N . PRO A 1 207 ? 7.447 15.527 15.544 1.00 92.12 207 PRO A N 1
ATOM 1706 C CA . PRO A 1 207 ? 7.249 14.758 16.766 1.00 92.12 207 PRO A CA 1
ATOM 1707 C C . PRO A 1 207 ? 5.766 14.589 17.109 1.00 92.12 207 PRO A C 1
ATOM 1709 O O . PRO A 1 207 ? 4.934 15.442 16.793 1.00 92.12 207 PRO A O 1
ATOM 1712 N N . LEU A 1 208 ? 5.440 13.502 17.813 1.00 86.75 208 LEU A N 1
ATOM 1713 C CA . LEU A 1 208 ? 4.060 13.147 18.157 1.00 86.75 208 LEU A CA 1
ATOM 1714 C C . LEU A 1 208 ? 3.331 14.244 18.948 1.00 86.75 208 LEU A C 1
ATOM 1716 O O . LEU A 1 208 ? 2.124 14.398 18.776 1.00 86.75 208 LEU A O 1
ATOM 1720 N N . ASP A 1 209 ? 4.032 15.009 19.784 1.00 93.31 209 ASP A N 1
ATOM 1721 C CA . ASP A 1 209 ? 3.440 16.120 20.536 1.00 93.31 209 ASP A CA 1
ATOM 1722 C C . ASP A 1 209 ? 2.985 17.256 19.609 1.00 93.31 209 ASP A C 1
ATOM 1724 O O . ASP A 1 209 ? 1.830 17.681 19.666 1.00 93.31 209 ASP A O 1
ATOM 1728 N N . ASN A 1 210 ? 3.840 17.667 18.668 1.00 90.56 210 ASN A N 1
ATOM 1729 C CA . ASN A 1 210 ? 3.511 18.692 17.671 1.00 90.56 210 ASN A CA 1
ATOM 1730 C C . ASN A 1 210 ? 2.414 18.214 16.711 1.00 90.56 210 ASN A C 1
ATOM 1732 O O . ASN A 1 210 ? 1.492 18.964 16.389 1.00 90.56 210 ASN A O 1
ATOM 1736 N N . ALA A 1 211 ? 2.461 16.940 16.315 1.00 91.69 211 ALA A N 1
ATOM 1737 C CA . ALA A 1 211 ? 1.412 16.330 15.508 1.00 91.69 211 ALA A CA 1
ATOM 1738 C C . ALA A 1 211 ? 0.056 16.344 16.236 1.00 91.69 211 ALA A C 1
ATOM 1740 O O . ALA A 1 211 ? -0.972 16.611 15.617 1.00 91.69 211 ALA A O 1
ATOM 1741 N N . ALA A 1 212 ? 0.035 16.075 17.547 1.00 92.88 212 ALA A N 1
ATOM 1742 C CA . ALA A 1 212 ? -1.188 16.078 18.350 1.00 92.88 212 ALA A CA 1
ATOM 1743 C C . ALA A 1 212 ? -1.807 17.483 18.429 1.00 92.88 212 ALA A C 1
ATOM 1745 O O . ALA A 1 212 ? -3.019 17.634 18.247 1.00 92.88 212 ALA A O 1
ATOM 1746 N N . LEU A 1 213 ? -0.967 18.511 18.607 1.00 93.81 213 LEU A N 1
ATOM 1747 C CA . LEU A 1 213 ? -1.387 19.913 18.530 1.00 93.81 213 LEU A CA 1
ATOM 1748 C C . LEU A 1 213 ? -2.015 20.230 17.169 1.00 93.81 213 LEU A C 1
ATOM 1750 O O . LEU A 1 213 ? -3.079 20.844 17.124 1.00 93.81 213 LEU A O 1
ATOM 1754 N N . LYS A 1 214 ? -1.423 19.747 16.067 1.00 92.56 214 LYS A N 1
ATOM 1755 C CA . LYS A 1 214 ? -1.981 19.962 14.724 1.00 92.56 214 LYS A CA 1
ATOM 1756 C C . LYS A 1 214 ? -3.303 19.244 14.475 1.00 92.56 214 LYS A C 1
ATOM 1758 O O . LYS A 1 214 ? -4.164 19.783 13.789 1.00 92.56 214 LYS A O 1
ATOM 1763 N N . VAL A 1 215 ? -3.475 18.050 15.038 1.00 92.56 215 VAL A N 1
ATOM 1764 C CA . VAL A 1 215 ? -4.717 17.264 14.935 1.00 92.56 215 VAL A CA 1
ATOM 1765 C C . VAL A 1 215 ? -5.842 17.852 15.805 1.00 92.56 215 VAL A C 1
ATOM 1767 O O . VAL A 1 215 ? -7.020 17.582 15.552 1.00 92.56 215 VAL A O 1
ATOM 1770 N N . GLY A 1 216 ? -5.500 18.673 16.806 1.00 92.88 216 GLY A N 1
ATOM 1771 C CA . GLY A 1 216 ? -6.449 19.317 17.719 1.00 92.88 216 GLY A CA 1
ATOM 1772 C C . GLY A 1 216 ? -6.950 18.396 18.836 1.00 92.88 216 GLY A C 1
ATOM 1773 O O . GLY A 1 216 ? -8.020 18.622 19.402 1.00 92.88 216 GLY A O 1
ATOM 1774 N N . ILE A 1 217 ? -6.212 17.325 19.148 1.00 92.69 217 ILE A N 1
ATOM 1775 C CA . ILE A 1 217 ? -6.554 16.372 20.211 1.00 92.69 217 ILE A CA 1
ATOM 1776 C C . ILE A 1 217 ? -5.320 16.150 21.079 1.00 92.69 217 ILE A C 1
ATOM 1778 O O . ILE A 1 217 ? -4.214 15.993 20.572 1.00 92.69 217 ILE A O 1
ATOM 1782 N N . SER A 1 218 ? -5.498 16.101 22.401 1.00 94.69 218 SER A N 1
ATOM 1783 C CA . SER A 1 218 ? -4.379 15.839 23.305 1.00 94.69 218 SER A CA 1
ATOM 1784 C C . SER A 1 218 ? -3.729 14.483 23.013 1.00 94.69 218 SER A C 1
ATOM 1786 O O . SER A 1 218 ? -4.417 13.479 22.802 1.00 94.69 218 SER A O 1
ATOM 1788 N N . LYS A 1 219 ? -2.392 14.437 23.065 1.00 92.31 219 LYS A N 1
ATOM 1789 C CA . LYS A 1 219 ? -1.604 13.222 22.810 1.00 92.31 219 LYS A CA 1
ATOM 1790 C C . LYS A 1 219 ? -2.095 12.019 23.616 1.00 92.31 219 LYS A C 1
ATOM 1792 O O . LYS A 1 219 ? -2.290 10.951 23.053 1.00 92.31 219 LYS A O 1
ATOM 1797 N N . LYS A 1 220 ? -2.387 12.207 24.909 1.00 93.50 220 LYS A N 1
ATOM 1798 C CA . LYS A 1 220 ? -2.933 11.156 25.788 1.00 93.50 220 LYS A CA 1
ATOM 1799 C C . LYS A 1 220 ? -4.222 10.533 25.235 1.00 93.50 220 LYS A C 1
ATOM 1801 O O . LYS A 1 220 ? -4.400 9.322 25.309 1.00 93.50 220 LYS A O 1
ATOM 1806 N N . THR A 1 221 ? -5.118 11.351 24.685 1.00 92.62 221 THR A N 1
ATOM 1807 C CA . THR A 1 221 ? -6.388 10.879 24.116 1.00 92.62 221 THR A CA 1
ATOM 1808 C C . THR A 1 221 ? -6.160 10.139 22.799 1.00 92.62 221 THR A C 1
ATOM 1810 O O . THR A 1 221 ? -6.773 9.102 22.570 1.00 92.62 221 THR A O 1
ATOM 1813 N N . LEU A 1 222 ? -5.253 10.633 21.951 1.00 93.12 222 LEU A N 1
ATOM 1814 C CA . LEU A 1 222 ? -4.864 9.955 20.709 1.00 93.12 222 LEU A CA 1
ATOM 1815 C C . LEU A 1 222 ? -4.167 8.612 20.976 1.00 93.12 222 LEU A C 1
ATOM 1817 O O . LEU A 1 222 ? -4.427 7.640 20.268 1.00 93.12 222 LEU A O 1
ATOM 1821 N N . ASP A 1 223 ? -3.329 8.540 22.012 1.00 92.25 223 ASP A N 1
ATOM 1822 C CA . ASP A 1 223 ? -2.705 7.301 22.487 1.00 92.25 223 ASP A CA 1
ATOM 1823 C C . ASP A 1 223 ? -3.770 6.281 22.951 1.00 92.25 223 ASP A C 1
ATOM 1825 O O . ASP A 1 223 ? -3.719 5.120 22.535 1.00 92.25 223 ASP A O 1
ATOM 1829 N N . ASP A 1 224 ? -4.782 6.702 23.727 1.00 94.62 224 ASP A N 1
ATOM 1830 C CA . ASP A 1 224 ? -5.922 5.839 24.098 1.00 94.62 224 ASP A CA 1
ATOM 1831 C C . ASP A 1 224 ? -6.702 5.365 22.865 1.00 94.62 224 ASP A C 1
ATOM 1833 O O . ASP A 1 224 ? -6.927 4.167 22.693 1.00 94.62 224 ASP A O 1
ATOM 1837 N N . TYR A 1 225 ? -7.075 6.279 21.969 1.00 95.69 225 TYR A N 1
ATOM 1838 C CA . TYR A 1 225 ? -7.798 5.933 20.747 1.00 95.69 225 TYR A CA 1
ATOM 1839 C C . TYR A 1 225 ? -7.036 4.925 19.888 1.00 95.69 225 TYR A C 1
ATOM 1841 O O . TYR A 1 225 ? -7.619 3.940 19.431 1.00 95.69 225 TYR A O 1
ATOM 1849 N N . LEU A 1 226 ? -5.727 5.114 19.714 1.00 92.50 226 LEU A N 1
ATOM 1850 C CA . LEU A 1 226 ? -4.887 4.171 18.988 1.00 92.50 226 LEU A CA 1
ATOM 1851 C C . LEU A 1 226 ? -4.886 2.787 19.643 1.00 92.50 226 LEU A C 1
ATOM 1853 O O . LEU A 1 226 ? -4.973 1.779 18.939 1.00 92.50 226 LEU A O 1
ATOM 1857 N N . LEU A 1 227 ? -4.794 2.725 20.973 1.00 91.38 227 LEU A N 1
ATOM 1858 C CA . LEU A 1 227 ? -4.858 1.465 21.706 1.00 91.38 227 LEU A CA 1
ATOM 1859 C C . LEU A 1 227 ? -6.207 0.764 21.488 1.00 91.38 227 LEU A C 1
ATOM 1861 O O . LEU A 1 227 ? -6.225 -0.430 21.182 1.00 91.38 227 LEU A O 1
ATOM 1865 N N . GLN A 1 228 ? -7.321 1.497 21.577 1.00 93.12 228 GLN A N 1
ATOM 1866 C CA . GLN A 1 228 ? -8.661 0.952 21.334 1.00 93.12 228 GLN A CA 1
ATOM 1867 C C . GLN A 1 228 ? -8.816 0.434 19.902 1.00 93.12 228 GLN A C 1
ATOM 1869 O O . GLN A 1 228 ? -9.338 -0.661 19.706 1.00 93.12 228 GLN A O 1
ATOM 1874 N N . ILE A 1 229 ? -8.316 1.169 18.902 1.00 92.00 229 ILE A N 1
ATOM 1875 C CA . ILE A 1 229 ? -8.342 0.741 17.496 1.00 92.00 229 ILE A CA 1
ATOM 1876 C C . ILE A 1 229 ? -7.520 -0.540 17.307 1.00 92.00 229 ILE A C 1
ATOM 1878 O O . ILE A 1 229 ? -7.993 -1.484 16.676 1.00 92.00 229 ILE A O 1
ATOM 1882 N N . ARG A 1 230 ? -6.313 -0.616 17.886 1.00 86.94 230 ARG A N 1
ATOM 1883 C CA . ARG A 1 230 ? -5.459 -1.815 17.810 1.00 86.94 230 ARG A CA 1
ATOM 1884 C C . ARG A 1 230 ? -6.131 -3.032 18.440 1.00 86.94 230 ARG A C 1
ATOM 1886 O O . ARG A 1 230 ? -6.170 -4.088 17.813 1.00 86.94 230 ARG A O 1
ATOM 1893 N N . CYS A 1 231 ? -6.692 -2.885 19.641 1.00 87.50 231 CYS A N 1
ATOM 1894 C CA . CYS A 1 231 ? -7.438 -3.959 20.295 1.00 87.50 231 CYS A CA 1
ATOM 1895 C C . CYS A 1 231 ? -8.691 -4.344 19.499 1.00 87.50 231 CYS A C 1
ATOM 1897 O O . CYS A 1 231 ? -8.936 -5.525 19.292 1.00 87.50 231 CYS A O 1
ATOM 1899 N N . GLY A 1 232 ? -9.450 -3.369 18.997 1.00 90.75 232 GLY A N 1
ATOM 1900 C CA . GLY A 1 232 ? -10.608 -3.621 18.143 1.00 90.75 232 GLY A CA 1
ATOM 1901 C C . GLY A 1 232 ? -10.238 -4.447 16.918 1.00 90.75 232 GLY A C 1
ATOM 1902 O O . GLY A 1 232 ? -10.876 -5.460 16.657 1.00 90.75 232 GLY A O 1
ATOM 1903 N N . LYS A 1 233 ? -9.157 -4.077 16.220 1.00 84.81 233 LYS A N 1
ATOM 1904 C CA . LYS A 1 233 ? -8.643 -4.839 15.074 1.00 84.81 233 LYS A CA 1
ATOM 1905 C C . LYS A 1 233 ? -8.228 -6.257 15.476 1.00 84.81 233 LYS A C 1
ATOM 1907 O O . LYS A 1 233 ? -8.597 -7.196 14.782 1.00 84.81 233 LYS A O 1
ATOM 1912 N N . LYS A 1 234 ? -7.518 -6.415 16.603 1.00 84.38 234 LYS A N 1
ATOM 1913 C CA . LYS A 1 234 ? -7.121 -7.728 17.151 1.00 84.38 234 LYS A CA 1
ATOM 1914 C C . LYS A 1 234 ? -8.335 -8.638 17.377 1.00 84.38 234 LYS A C 1
ATOM 1916 O O . LYS A 1 234 ? -8.273 -9.816 17.057 1.00 84.38 234 LYS A O 1
ATOM 1921 N N . TYR A 1 235 ? -9.426 -8.090 17.905 1.00 89.88 235 TYR A N 1
A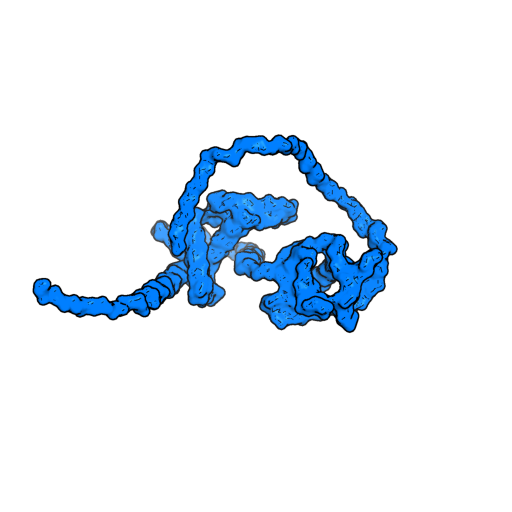TOM 1922 C CA . TYR A 1 235 ? -10.640 -8.839 18.240 1.00 89.88 235 TYR A CA 1
ATOM 1923 C C . TYR A 1 235 ? -11.673 -8.905 17.100 1.00 89.88 235 TYR A C 1
ATOM 1925 O O . TYR A 1 235 ? -12.786 -9.369 17.320 1.00 89.88 235 TYR A O 1
ATOM 1933 N N . GLY A 1 236 ? -11.343 -8.435 15.892 1.00 89.12 236 GLY A N 1
ATOM 1934 C CA . GLY A 1 236 ? -12.247 -8.514 14.737 1.00 89.12 236 GLY A CA 1
ATOM 1935 C C . GLY A 1 236 ? -13.393 -7.494 14.738 1.00 89.12 236 GLY A C 1
ATOM 1936 O O . GLY A 1 236 ? -14.446 -7.743 14.153 1.00 89.12 236 GLY A O 1
ATOM 1937 N N . PHE A 1 237 ? -13.221 -6.333 15.376 1.00 91.19 237 PHE A N 1
ATOM 1938 C CA . PHE A 1 237 ? -14.204 -5.250 15.317 1.00 91.19 237 PHE A CA 1
ATOM 1939 C C . PHE A 1 237 ? -14.371 -4.741 13.878 1.00 91.19 237 PHE A C 1
ATOM 1941 O O . PHE A 1 237 ? -13.406 -4.325 13.234 1.00 91.19 237 PHE A O 1
ATOM 1948 N N . ASN A 1 238 ? -15.607 -4.719 13.376 1.00 91.06 238 ASN A N 1
ATOM 1949 C CA . ASN A 1 238 ? -15.897 -4.202 12.042 1.00 91.06 238 ASN A CA 1
ATOM 1950 C C . ASN A 1 238 ? -16.031 -2.670 12.073 1.00 91.06 238 ASN A C 1
ATOM 1952 O O . ASN A 1 238 ? -17.109 -2.141 12.345 1.00 91.06 238 ASN A O 1
ATOM 1956 N N . PHE A 1 239 ? -14.937 -1.958 11.797 1.00 89.44 239 PHE A N 1
ATOM 1957 C CA . PHE A 1 239 ? -14.917 -0.491 11.794 1.00 89.44 239 PHE A CA 1
ATOM 1958 C C . PHE A 1 239 ? -15.835 0.107 10.724 1.00 89.44 239 PHE A C 1
ATOM 1960 O O . PHE A 1 239 ? -16.578 1.031 11.036 1.00 89.44 239 PHE A O 1
ATOM 1967 N N . ASN A 1 240 ? -15.856 -0.466 9.515 1.00 85.75 240 ASN A N 1
ATOM 1968 C CA . ASN A 1 240 ? -16.626 0.050 8.377 1.00 85.75 240 ASN A CA 1
ATOM 1969 C C . ASN A 1 240 ? -18.130 0.099 8.675 1.00 85.75 240 ASN A C 1
ATOM 1971 O O . ASN A 1 240 ? -18.785 1.105 8.426 1.00 85.75 240 ASN A O 1
ATOM 1975 N N . LYS A 1 241 ? -18.672 -0.956 9.296 1.00 90.00 241 LYS A N 1
ATOM 1976 C CA . LYS A 1 241 ? -20.090 -1.003 9.693 1.00 90.00 241 LYS A CA 1
ATOM 1977 C C . LYS A 1 241 ? -20.440 -0.060 10.849 1.00 90.00 241 LYS A C 1
ATOM 1979 O O . LYS A 1 241 ? -21.615 0.176 11.096 1.00 90.00 241 LYS A O 1
ATOM 1984 N N . ASN A 1 242 ? -19.447 0.440 11.585 1.00 91.38 242 ASN A N 1
ATOM 1985 C CA . ASN A 1 242 ? -19.645 1.208 12.815 1.00 91.38 242 ASN A CA 1
ATOM 1986 C C . ASN A 1 242 ? -19.025 2.615 12.745 1.00 91.38 242 ASN A C 1
ATOM 1988 O O . ASN A 1 242 ? -18.808 3.226 13.784 1.00 91.38 242 ASN A O 1
ATOM 1992 N N . LEU A 1 243 ? -18.738 3.158 11.557 1.00 88.50 243 LEU A N 1
ATOM 1993 C CA . LEU A 1 243 ? -18.090 4.474 11.420 1.00 88.50 243 LEU A CA 1
ATOM 1994 C C . LEU A 1 243 ? -18.907 5.615 12.043 1.00 88.50 243 LEU A C 1
ATOM 1996 O O . LEU A 1 243 ? -18.341 6.519 12.662 1.00 88.50 243 LEU A O 1
ATOM 2000 N N . SER A 1 244 ? -20.234 5.562 11.900 1.00 90.00 244 SER A N 1
ATOM 2001 C CA . SER A 1 244 ? -21.173 6.558 12.428 1.00 90.00 244 SER A CA 1
ATOM 2002 C C . SER A 1 244 ? -21.425 6.429 13.934 1.00 90.00 244 SER A C 1
ATOM 2004 O O . SER A 1 244 ? -21.928 7.371 14.552 1.00 90.00 244 SER A O 1
ATOM 2006 N N . GLU A 1 245 ? -21.058 5.289 14.520 1.00 94.62 245 GLU A N 1
ATOM 2007 C CA . GLU A 1 245 ? -21.255 4.977 15.932 1.00 94.62 245 GLU A CA 1
ATOM 2008 C C . GLU A 1 245 ? -20.258 5.722 16.814 1.00 94.62 245 GLU A C 1
ATOM 2010 O O . GLU A 1 245 ? -19.194 6.155 16.372 1.00 94.62 245 GLU A O 1
ATOM 2015 N N . ARG A 1 246 ? -20.578 5.858 18.102 1.00 95.38 246 ARG A N 1
ATOM 2016 C CA . ARG A 1 246 ? -19.682 6.508 19.071 1.00 95.38 246 ARG A CA 1
ATOM 2017 C C . ARG A 1 246 ? -18.547 5.585 19.498 1.00 95.38 246 ARG A C 1
ATOM 2019 O O . ARG A 1 246 ? -18.721 4.370 19.610 1.00 95.38 246 ARG A O 1
ATOM 2026 N N . ILE A 1 247 ? -17.402 6.176 19.844 1.00 94.25 247 ILE A N 1
ATOM 2027 C CA . ILE A 1 247 ? -16.207 5.447 20.302 1.00 94.25 247 ILE A CA 1
ATOM 2028 C C . ILE A 1 247 ? -16.462 4.559 21.533 1.00 94.25 247 ILE A C 1
ATOM 2030 O O . ILE A 1 247 ? -15.775 3.555 21.726 1.00 94.25 247 ILE A O 1
ATOM 2034 N N . GLY A 1 248 ? -17.489 4.870 22.333 1.00 94.75 248 GLY A N 1
ATOM 2035 C CA . GLY A 1 248 ? -17.951 4.019 23.429 1.00 94.75 248 GLY A CA 1
ATOM 2036 C C . GLY A 1 248 ? -18.284 2.587 22.989 1.00 94.75 248 GLY A C 1
ATOM 2037 O O . GLY A 1 248 ? -17.938 1.645 23.698 1.00 94.75 248 GLY A O 1
ATOM 2038 N N . LYS A 1 249 ? -18.849 2.393 21.786 1.00 95.44 249 LYS A N 1
ATOM 2039 C CA . LYS A 1 249 ? -19.170 1.061 21.239 1.00 95.44 249 LYS A CA 1
ATOM 2040 C C . LYS A 1 249 ? -17.914 0.206 21.060 1.00 95.44 249 LYS A C 1
ATOM 2042 O O . LYS A 1 249 ? -17.894 -0.956 21.465 1.00 95.44 249 LYS A O 1
ATOM 2047 N N . LEU A 1 250 ? -16.843 0.805 20.532 1.00 94.94 250 LEU A N 1
ATOM 2048 C CA . LEU A 1 250 ? -15.538 0.154 20.396 1.00 94.94 250 LEU A CA 1
ATOM 2049 C C . LEU A 1 250 ? -14.938 -0.189 21.767 1.00 94.94 250 LEU A C 1
ATOM 2051 O O . LEU A 1 250 ? -14.479 -1.311 21.972 1.00 94.94 250 LEU A O 1
ATOM 2055 N N . ARG A 1 251 ? -14.973 0.750 22.722 1.00 95.56 251 ARG A N 1
ATOM 2056 C CA . ARG A 1 251 ? -14.433 0.536 24.077 1.00 95.56 251 ARG A CA 1
ATOM 2057 C C . ARG A 1 251 ? -15.136 -0.610 24.801 1.00 95.56 251 ARG A C 1
ATOM 2059 O O . ARG A 1 251 ? -14.468 -1.467 25.381 1.00 95.56 251 ARG A O 1
ATOM 2066 N N . SER A 1 252 ? -16.466 -0.653 24.740 1.00 96.25 252 SER A N 1
ATOM 2067 C CA . SER A 1 252 ? -17.263 -1.734 25.327 1.00 96.25 252 SER A CA 1
ATOM 2068 C C . SER A 1 252 ? -16.928 -3.080 24.689 1.00 96.25 252 SER A C 1
ATOM 2070 O O . SER A 1 252 ? -16.658 -4.041 25.404 1.00 96.25 252 SER A O 1
ATOM 2072 N N . PHE A 1 253 ? -16.842 -3.134 23.356 1.00 96.25 253 PHE A N 1
ATOM 2073 C CA . PHE A 1 253 ? -16.455 -4.343 22.629 1.00 96.25 253 PHE A CA 1
ATOM 2074 C C . PHE A 1 253 ? -15.072 -4.869 23.047 1.00 96.25 253 PHE A C 1
ATOM 2076 O O . PHE A 1 253 ? -14.919 -6.058 23.334 1.00 96.25 253 PHE A O 1
ATOM 2083 N N . VAL A 1 254 ? -14.074 -3.982 23.126 1.00 94.19 254 VAL A N 1
ATOM 2084 C CA . VAL A 1 254 ? -12.707 -4.322 23.550 1.00 94.19 254 VAL A CA 1
ATOM 2085 C C . VAL A 1 254 ? -12.684 -4.822 24.995 1.00 94.19 254 VAL A C 1
ATOM 2087 O O . VAL A 1 254 ? -12.021 -5.819 25.284 1.00 94.19 254 VAL A O 1
ATOM 2090 N N . LYS A 1 255 ? -13.425 -4.174 25.902 1.00 94.75 255 LYS A N 1
ATOM 2091 C CA . LYS A 1 255 ? -13.520 -4.582 27.312 1.00 94.75 255 LYS A CA 1
ATOM 2092 C C . LYS A 1 255 ? -14.110 -5.988 27.456 1.00 94.75 255 LYS A C 1
ATOM 2094 O O . LYS A 1 255 ? -13.549 -6.807 28.179 1.00 94.75 255 LYS A O 1
ATOM 2099 N N . SER A 1 256 ? -15.190 -6.292 26.734 1.00 93.12 256 SER A N 1
ATOM 2100 C CA . SER A 1 256 ? -15.818 -7.619 26.758 1.00 93.12 256 SER A CA 1
ATOM 2101 C C . SER A 1 256 ? -14.876 -8.732 26.291 1.00 93.12 256 SER A C 1
ATOM 2103 O O . SER A 1 256 ? -14.943 -9.835 26.824 1.00 93.12 256 SER A O 1
ATOM 2105 N N . HIS A 1 257 ? -13.985 -8.461 25.333 1.00 93.25 257 HIS A N 1
ATOM 2106 C CA . HIS A 1 257 ? -13.014 -9.451 24.850 1.00 93.25 257 HIS A CA 1
ATOM 2107 C C . HIS A 1 257 ? 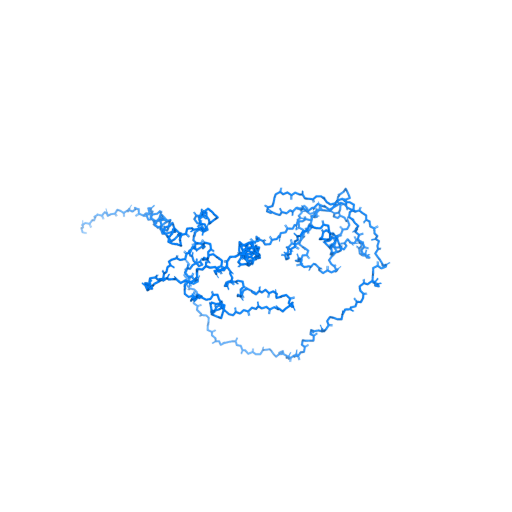-11.811 -9.607 25.779 1.00 93.25 257 HIS A C 1
ATOM 2109 O O . HIS A 1 257 ? -11.396 -10.735 26.036 1.00 93.25 257 HIS A O 1
ATOM 2115 N N . LYS A 1 258 ? -11.300 -8.511 26.355 1.00 87.75 258 LYS A N 1
ATOM 2116 C CA . LYS A 1 258 ? -10.215 -8.581 27.348 1.00 87.75 258 LYS A CA 1
ATOM 2117 C C . LYS A 1 258 ? -10.594 -9.432 28.561 1.00 87.75 258 LYS A C 1
ATOM 2119 O O . LYS A 1 258 ? -9.791 -10.246 28.995 1.00 87.75 258 LYS A O 1
ATOM 2124 N N . ASN A 1 259 ? -11.829 -9.299 29.048 1.00 84.25 259 ASN A N 1
ATOM 2125 C CA . ASN A 1 259 ? -12.319 -10.096 30.177 1.00 84.25 259 ASN A CA 1
ATOM 2126 C C . ASN A 1 259 ? -12.448 -11.595 29.840 1.00 84.25 259 ASN A C 1
ATOM 2128 O O . ASN A 1 259 ? -12.272 -12.443 30.711 1.00 84.25 259 ASN A O 1
ATOM 2132 N N . LYS A 1 260 ? -12.750 -11.937 28.579 1.00 82.88 260 LYS A N 1
ATOM 2133 C CA . LYS A 1 260 ? -12.782 -13.335 28.120 1.00 82.88 260 LYS A CA 1
ATOM 2134 C C . LYS A 1 260 ? -11.376 -13.931 28.033 1.00 82.88 260 LYS A C 1
ATOM 2136 O O . LYS A 1 260 ? -11.191 -15.072 28.436 1.00 82.88 260 LYS A O 1
ATOM 2141 N N . GLU A 1 261 ? -10.393 -13.163 27.554 1.00 78.88 261 GLU A N 1
ATOM 2142 C CA . GLU A 1 261 ? -8.987 -13.599 27.520 1.00 78.88 261 GLU A CA 1
ATOM 2143 C C . GLU A 1 261 ? -8.440 -13.858 28.935 1.00 78.88 261 GLU A C 1
ATOM 2145 O O . GLU A 1 261 ? -7.811 -14.890 29.156 1.00 78.88 261 GLU A O 1
ATOM 2150 N N . SER A 1 262 ? -8.727 -12.981 29.905 1.00 73.31 262 SER A N 1
ATOM 2151 C CA . SER A 1 262 ? -8.259 -13.157 31.288 1.00 73.31 262 SER A CA 1
ATOM 2152 C C . SER A 1 262 ? -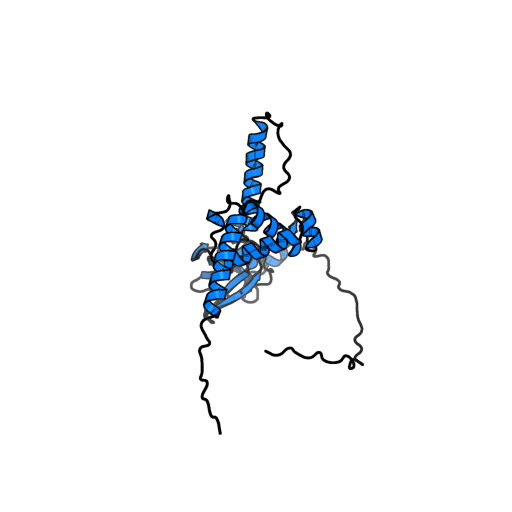8.904 -14.347 32.002 1.00 73.31 262 SER A C 1
ATOM 2154 O O . SER A 1 262 ? -8.232 -15.020 32.776 1.00 73.31 262 SER A O 1
ATOM 2156 N N . ASN A 1 263 ? -10.177 -14.649 31.724 1.00 66.94 263 ASN A N 1
ATOM 2157 C CA . ASN A 1 263 ? -10.855 -15.794 32.340 1.00 66.94 263 ASN A CA 1
ATOM 2158 C C . ASN A 1 263 ? -10.396 -17.142 31.760 1.00 66.94 263 ASN A C 1
ATOM 2160 O O . ASN A 1 263 ? -10.379 -18.134 32.482 1.00 66.94 263 ASN A O 1
ATOM 2164 N N . ASN A 1 264 ? -9.976 -17.189 30.491 1.00 60.44 264 ASN A N 1
ATOM 2165 C CA . ASN A 1 264 ? -9.485 -18.425 29.869 1.00 60.44 264 ASN A CA 1
ATOM 2166 C C . ASN A 1 264 ? -8.048 -18.795 30.278 1.00 60.44 264 ASN A C 1
ATOM 2168 O O . ASN A 1 264 ? -7.636 -19.930 30.071 1.00 60.44 264 ASN A O 1
ATOM 2172 N N . GLN A 1 265 ? -7.281 -17.866 30.860 1.00 56.25 265 GLN A N 1
ATOM 2173 C CA . GLN A 1 265 ? -5.934 -18.138 31.384 1.00 56.25 265 GLN A CA 1
ATOM 2174 C C . GLN A 1 265 ? -5.921 -18.583 32.861 1.00 56.25 265 GLN A C 1
ATOM 2176 O O . GLN A 1 265 ? -4.845 -18.824 33.399 1.00 56.25 265 GLN A O 1
ATOM 2181 N N . GLY A 1 266 ? -7.086 -18.712 33.513 1.00 49.84 266 GLY A N 1
ATOM 2182 C CA . GLY A 1 266 ? -7.213 -19.092 34.929 1.00 49.84 266 GLY A CA 1
ATOM 2183 C C . GLY A 1 266 ? -7.562 -20.561 35.217 1.00 49.84 266 GLY A C 1
ATOM 2184 O O . GLY A 1 266 ? -7.620 -20.933 36.381 1.00 49.84 266 GLY A O 1
ATOM 2185 N N . TYR A 1 267 ? -7.789 -21.402 34.201 1.00 47.50 267 TYR A N 1
ATOM 2186 C CA . TYR A 1 267 ? -8.126 -22.828 34.368 1.00 47.50 267 TYR A CA 1
ATOM 2187 C C . TYR A 1 267 ? -6.947 -23.722 33.953 1.00 47.50 267 TYR A C 1
ATOM 2189 O O . TYR A 1 267 ? -6.951 -24.368 32.909 1.00 47.50 267 TYR A O 1
ATOM 2197 N N . GLY A 1 268 ? -5.897 -23.711 34.772 1.00 43.84 268 GLY A N 1
ATOM 2198 C CA . GLY A 1 268 ? -4.699 -24.530 34.591 1.00 43.84 268 GLY A CA 1
ATOM 2199 C C . GLY A 1 268 ? -3.862 -24.552 35.865 1.00 43.84 268 GLY A C 1
ATOM 2200 O O . GLY A 1 268 ? -2.778 -23.981 35.892 1.00 43.84 268 GLY A O 1
ATOM 2201 N N . GLY A 1 269 ? -4.399 -25.149 36.932 1.00 38.62 269 GLY A N 1
ATOM 2202 C CA . GLY A 1 269 ? -3.708 -25.282 38.216 1.00 38.62 269 GLY A CA 1
ATOM 2203 C C . GLY A 1 269 ? -4.586 -25.861 39.325 1.00 38.62 269 GLY A C 1
ATOM 2204 O O . GLY A 1 269 ? -4.798 -25.190 40.326 1.00 38.62 269 GLY A O 1
ATOM 2205 N N . ASN A 1 270 ? -5.106 -27.076 39.124 1.00 42.34 270 ASN A N 1
ATOM 2206 C CA . ASN A 1 270 ? -5.500 -27.973 40.217 1.00 42.34 270 ASN A CA 1
ATOM 2207 C C . ASN A 1 270 ? -4.222 -28.711 40.656 1.00 42.34 270 ASN A C 1
ATOM 2209 O O . ASN A 1 270 ? -3.467 -29.176 39.806 1.00 42.34 270 ASN A O 1
ATOM 2213 N N . ASP A 1 271 ? -3.825 -28.606 41.918 1.00 45.94 271 ASP A N 1
ATOM 2214 C CA . ASP A 1 271 ? -4.338 -29.411 43.036 1.00 45.94 271 ASP A CA 1
ATOM 2215 C C . ASP A 1 271 ? -3.532 -30.710 43.150 1.00 45.94 271 ASP A C 1
ATOM 2217 O O . ASP A 1 271 ? -3.696 -31.653 42.377 1.00 45.94 271 ASP A O 1
ATOM 2221 N N . SER A 1 272 ? -2.604 -30.716 44.101 1.00 41.72 272 SER A N 1
ATOM 2222 C CA . SER A 1 272 ? -1.946 -31.923 44.581 1.00 41.72 272 SER A CA 1
ATOM 2223 C C . SER A 1 272 ? -1.706 -31.758 46.075 1.00 41.72 272 SER A C 1
ATOM 2225 O O . SER A 1 272 ? -0.688 -31.209 46.492 1.00 41.72 272 SER A O 1
ATOM 2227 N N . GLY A 1 273 ? -2.713 -32.194 46.831 1.00 41.06 273 GLY A N 1
ATOM 2228 C CA . GLY A 1 273 ? -2.539 -33.186 47.887 1.00 41.06 273 GLY A CA 1
ATOM 2229 C C . GLY A 1 273 ? -1.786 -32.714 49.117 1.00 41.06 273 GLY A C 1
ATOM 2230 O O . GLY A 1 273 ? -0.564 -32.814 49.184 1.00 41.06 273 GLY A O 1
ATOM 2231 N N . GLY A 1 274 ? -2.549 -32.296 50.125 1.00 46.47 274 GLY A N 1
ATOM 2232 C CA . GLY A 1 274 ? -2.148 -32.545 51.500 1.00 46.47 274 GLY A CA 1
ATOM 2233 C C . GLY A 1 274 ? -2.199 -34.048 51.764 1.00 46.47 274 GLY A C 1
ATOM 2234 O O . GLY A 1 274 ? -3.216 -34.685 51.499 1.00 46.47 274 GLY A O 1
ATOM 2235 N N . GLU A 1 275 ? -1.104 -34.591 52.275 1.00 53.72 275 GLU A N 1
ATOM 2236 C CA . GLU A 1 275 ? -1.126 -35.786 53.107 1.00 53.72 275 GLU A CA 1
ATOM 2237 C C . GLU A 1 275 ? -0.490 -35.411 54.440 1.00 53.72 275 GLU A C 1
ATOM 2239 O O . GLU A 1 275 ? 0.650 -34.941 54.512 1.00 53.72 275 GLU A O 1
ATOM 2244 N N . ASP A 1 276 ? -1.310 -35.572 55.472 1.00 54.28 276 ASP A N 1
ATOM 2245 C CA . ASP A 1 276 ? -0.956 -35.582 56.877 1.00 54.28 276 ASP A CA 1
ATOM 2246 C C . ASP A 1 276 ? 0.175 -36.583 57.145 1.00 54.28 276 ASP A C 1
ATOM 2248 O O . ASP A 1 276 ? 0.216 -37.655 56.545 1.00 54.28 276 ASP A O 1
ATOM 2252 N N . ASN A 1 277 ? 1.045 -36.267 58.103 1.00 52.94 277 ASN A N 1
ATOM 2253 C CA . ASN A 1 277 ? 1.584 -37.269 59.021 1.00 52.94 277 ASN A CA 1
ATOM 2254 C C . ASN A 1 277 ? 2.056 -36.578 60.304 1.00 52.94 277 ASN A C 1
ATOM 2256 O O . ASN A 1 277 ? 3.126 -35.971 60.355 1.00 52.94 277 ASN A O 1
ATOM 2260 N N . ASP A 1 278 ? 1.211 -36.699 61.326 1.00 57.69 278 ASP A N 1
ATOM 2261 C CA . ASP A 1 278 ? 1.601 -36.694 62.730 1.00 57.69 278 ASP A CA 1
ATOM 2262 C C . ASP A 1 278 ? 2.463 -37.935 63.020 1.00 57.69 278 ASP A C 1
ATOM 2264 O O . ASP A 1 278 ? 2.013 -39.056 62.774 1.00 57.69 278 ASP A O 1
ATOM 2268 N N . ALA A 1 279 ? 3.671 -37.729 63.556 1.00 58.03 279 ALA A N 1
ATOM 2269 C CA . ALA A 1 279 ? 4.354 -38.563 64.562 1.00 58.03 279 ALA A CA 1
ATOM 2270 C 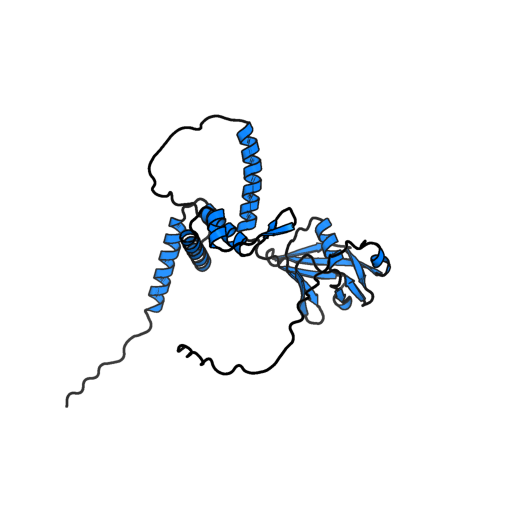C . ALA A 1 279 ? 5.745 -37.991 64.878 1.00 58.03 279 ALA A C 1
ATOM 2272 O O . ALA A 1 279 ? 6.560 -37.846 63.938 1.00 58.03 279 ALA A O 1
#

Organism: Tetrahymena thermophila (strain SB210) (NCBI:txid312017)